Protein AF-A0A938S857-F1 (afdb_monomer)

Mean predicted aligned error: 12.2 Å

Sequence (314 aa):
MKEAVEDIKRQAKKAGDREFLGVPLGDQSPQSETSLASPAAIQEAKKSLELDPEDSVLYYTRPFSDKDQKLIRLVGVVLSALGVARKVGIFRLDDGQPIVVAEVLGITETGLVQFQLSRGSATTARDVFGVVRDLYHEHVYTPTGDFALLPVAARNQAEGIAGVWSQYEGKVILYHKWIRQDIEEKLRKSRVTVRTAWDMFRLLSSAQGEMVYGLSFGHLHDMDEGKMRALERSLRSFQVLESEVRGALQERGHAANVSLFVLTAVMTLLVSYQVFQAARFTFGCALSFSTMITVVVLAATLGWCWWTTRERKQ

Radius of gyration: 30.71 Å; Cα contacts (8 Å, |Δi|>4): 276; chains: 1; bounding box: 84×49×82 Å

Secondary structure (DSSP, 8-state):
-HHHHHHHHHHHHHHTT---------S--------SS-HHHHHHHHHHH---TT-EEEEEEEE--SS-TT-EEEEEEEE-TTS-EEEEEEE-TTT--EEEEEEEEEE-TT-PEEEEESS--HHHHHHHHHHHHHHH-TT---TTS--PPPPPP-SSHHHHHHHHHHHHHHHHHHHIIIIIHHHHHHHHTT---HHHHHHHHHHHHHHHHHHHHHHHHHHHTT--HHHHHHHHHHHHHHHHHHHHHHHHHHHHHHHHHHHHHHHHHHHHHHHHHHHHHHHTTT-HHHHHHHHHHHHHHHHHHHHHHHHHHHHTT-

Structure (mmCIF, N/CA/C/O backbone):
data_AF-A0A938S857-F1
#
_entry.id   AF-A0A938S857-F1
#
loop_
_atom_site.group_PDB
_atom_site.id
_atom_site.type_symbol
_atom_site.label_atom_id
_atom_site.label_alt_id
_atom_site.label_comp_id
_atom_site.label_asym_id
_atom_site.label_entity_id
_atom_site.label_seq_id
_atom_site.pdbx_PDB_ins_code
_atom_site.Cartn_x
_atom_site.Cartn_y
_atom_site.Cartn_z
_atom_site.occupancy
_atom_site.B_iso_or_equiv
_atom_site.auth_seq_id
_atom_site.auth_comp_id
_atom_site.auth_asym_id
_atom_site.auth_atom_id
_atom_site.pdbx_PDB_model_num
ATOM 1 N N . MET A 1 1 ? -35.714 -1.376 1.151 1.00 35.75 1 MET A N 1
ATOM 2 C CA . MET A 1 1 ? -34.966 -1.854 2.342 1.00 35.75 1 MET A CA 1
ATOM 3 C C . MET A 1 1 ? -35.020 -3.375 2.500 1.00 35.75 1 MET A C 1
ATOM 5 O O . MET A 1 1 ? -33.972 -3.986 2.391 1.00 35.75 1 MET A O 1
ATOM 9 N N . LYS A 1 2 ? -36.195 -4.019 2.648 1.00 34.97 2 LYS A N 1
ATOM 10 C CA . LYS A 1 2 ? -36.293 -5.501 2.603 1.00 34.97 2 LYS A CA 1
ATOM 11 C C . LYS A 1 2 ? -35.775 -6.099 1.285 1.00 34.97 2 LYS A C 1
ATOM 13 O O . LYS A 1 2 ? -35.111 -7.121 1.299 1.00 34.97 2 LYS A O 1
ATOM 18 N N . GLU A 1 3 ? -36.026 -5.415 0.174 1.00 35.69 3 GLU A N 1
ATOM 19 C CA . GLU A 1 3 ? -35.590 -5.837 -1.163 1.00 35.69 3 GLU A CA 1
ATOM 20 C C . GLU A 1 3 ? -34.068 -5.724 -1.364 1.00 35.69 3 GLU A C 1
ATOM 22 O O . GLU A 1 3 ? -33.459 -6.636 -1.902 1.00 35.69 3 GLU A O 1
ATOM 27 N N . ALA A 1 4 ? -33.431 -4.685 -0.810 1.00 36.78 4 ALA A N 1
ATOM 28 C CA . ALA A 1 4 ? -31.973 -4.518 -0.836 1.00 36.78 4 ALA A CA 1
ATOM 29 C C . ALA A 1 4 ? -31.248 -5.567 0.030 1.00 36.78 4 ALA A C 1
ATOM 31 O O . ALA A 1 4 ? -30.218 -6.099 -0.366 1.00 36.78 4 ALA A O 1
ATOM 32 N N . VAL A 1 5 ? -31.821 -5.922 1.186 1.00 39.12 5 VAL A N 1
ATOM 33 C CA . VAL A 1 5 ? -31.300 -6.999 2.046 1.00 39.12 5 VAL A CA 1
ATOM 34 C C . VAL A 1 5 ? -31.443 -8.366 1.369 1.00 39.12 5 VAL A C 1
ATOM 36 O O . VAL A 1 5 ? -30.548 -9.203 1.472 1.00 39.12 5 VAL A O 1
ATOM 39 N N . GLU A 1 6 ? -32.540 -8.600 0.647 1.00 51.81 6 GLU A N 1
ATOM 40 C CA . GLU A 1 6 ? -32.717 -9.828 -0.133 1.00 51.81 6 GLU A CA 1
ATOM 41 C C . GLU A 1 6 ? -31.812 -9.877 -1.371 1.00 51.81 6 GLU A C 1
ATOM 43 O O . GLU A 1 6 ? -31.319 -10.952 -1.711 1.00 51.81 6 GLU A O 1
ATOM 48 N N . ASP A 1 7 ? -31.495 -8.740 -1.991 1.00 48.44 7 ASP A N 1
ATOM 49 C CA . ASP A 1 7 ? -30.516 -8.680 -3.079 1.00 48.44 7 ASP A CA 1
ATOM 50 C C . ASP A 1 7 ? -29.081 -8.925 -2.596 1.00 48.44 7 ASP A C 1
ATOM 52 O O . ASP A 1 7 ? -28.353 -9.673 -3.247 1.00 48.44 7 ASP A O 1
ATOM 56 N N . ILE A 1 8 ? -28.691 -8.425 -1.419 1.00 42.00 8 ILE A N 1
ATOM 57 C CA . ILE A 1 8 ? -27.387 -8.734 -0.805 1.00 42.00 8 ILE A CA 1
ATOM 58 C C . ILE A 1 8 ? -27.292 -10.227 -0.456 1.00 42.00 8 ILE A C 1
ATOM 60 O O . ILE A 1 8 ? -26.291 -10.872 -0.767 1.00 42.00 8 ILE A O 1
ATOM 64 N N . LYS A 1 9 ? -28.354 -10.830 0.097 1.00 43.22 9 LYS A N 1
ATOM 65 C CA . LYS A 1 9 ? -28.401 -12.283 0.345 1.00 43.22 9 LYS A CA 1
ATOM 66 C C . LYS A 1 9 ? -28.351 -13.098 -0.947 1.00 43.22 9 LYS A C 1
ATOM 68 O O . LYS A 1 9 ? -27.701 -14.141 -0.984 1.00 43.22 9 LYS A O 1
ATOM 73 N N . ARG A 1 10 ? -29.005 -12.641 -2.020 1.00 50.72 10 ARG A N 1
ATOM 74 C CA . ARG A 1 10 ? -28.941 -13.284 -3.345 1.00 50.72 10 ARG A CA 1
ATOM 75 C C . ARG A 1 10 ? -27.562 -13.154 -3.979 1.00 50.72 10 ARG A C 1
ATOM 77 O O . ARG A 1 10 ? -27.124 -14.106 -4.619 1.00 50.72 10 ARG A O 1
ATOM 84 N N . GLN A 1 11 ? -26.877 -12.026 -3.800 1.00 42.31 11 GLN A N 1
ATOM 85 C CA . GLN A 1 11 ? -25.509 -11.820 -4.276 1.00 42.31 11 GLN A CA 1
ATOM 86 C C . GLN A 1 11 ? -24.501 -12.661 -3.482 1.00 42.31 11 GLN A C 1
ATOM 88 O O . GLN A 1 11 ? -23.672 -13.324 -4.097 1.00 42.31 11 GLN A O 1
ATOM 93 N N . ALA A 1 12 ? -24.646 -12.752 -2.156 1.00 38.16 12 ALA A N 1
ATOM 94 C CA . ALA A 1 12 ? -23.849 -13.639 -1.306 1.00 38.16 12 ALA A CA 1
ATOM 95 C C . ALA A 1 12 ? -24.080 -15.126 -1.642 1.00 38.16 12 ALA A C 1
ATOM 97 O O . ALA A 1 12 ? -23.130 -15.896 -1.752 1.00 38.16 12 ALA A O 1
ATOM 98 N N . LYS A 1 13 ? -25.332 -15.525 -1.916 1.00 38.72 13 LYS A N 1
ATOM 99 C CA . LYS A 1 13 ? -25.670 -16.887 -2.361 1.00 38.72 13 LYS A CA 1
ATOM 100 C C . LYS A 1 13 ? -25.151 -17.194 -3.774 1.00 38.72 13 LYS A C 1
ATOM 102 O O . LYS A 1 13 ? -24.697 -18.301 -4.015 1.00 38.72 13 LYS A O 1
ATOM 107 N N . LYS A 1 14 ? -25.154 -16.216 -4.692 1.00 38.09 14 LYS A N 1
ATOM 108 C CA . LYS A 1 14 ? -24.530 -16.333 -6.028 1.00 38.09 14 LYS A CA 1
ATOM 109 C C . LYS A 1 14 ? -22.999 -16.360 -5.986 1.00 38.09 14 LYS A C 1
ATOM 111 O O . LYS A 1 14 ? -22.396 -16.882 -6.920 1.00 38.09 14 LYS A O 1
ATOM 116 N N . ALA A 1 15 ? -22.380 -15.784 -4.957 1.00 38.25 15 ALA A N 1
ATOM 117 C CA . ALA A 1 15 ? -20.935 -15.839 -4.748 1.00 38.25 15 ALA A CA 1
ATOM 118 C C . ALA A 1 15 ? -20.478 -17.205 -4.203 1.00 38.25 15 ALA A C 1
ATOM 120 O O . ALA A 1 15 ? -19.362 -17.614 -4.499 1.00 38.25 15 ALA A O 1
ATOM 121 N N . GLY A 1 16 ? -21.351 -17.928 -3.489 1.00 32.38 16 GLY A N 1
ATOM 122 C CA . GLY A 1 16 ? -21.083 -19.283 -2.990 1.00 32.38 16 GLY A CA 1
ATOM 123 C C . GLY A 1 16 ? -20.970 -20.369 -4.070 1.00 32.38 16 GLY A C 1
ATOM 124 O O . GLY A 1 16 ? -20.338 -21.387 -3.819 1.00 32.38 16 GLY A O 1
ATOM 125 N N . ASP A 1 17 ? -21.509 -20.133 -5.274 1.00 28.69 17 ASP A N 1
ATOM 126 C CA . ASP A 1 17 ? -21.517 -21.101 -6.390 1.00 28.69 17 ASP A CA 1
ATOM 127 C C . ASP A 1 17 ? -20.547 -20.732 -7.534 1.00 28.69 17 ASP A C 1
ATOM 129 O O . ASP A 1 17 ? -20.618 -21.288 -8.632 1.00 28.69 17 ASP A O 1
ATOM 133 N N . ARG A 1 18 ? -19.639 -19.770 -7.323 1.00 26.66 18 ARG A N 1
ATOM 134 C CA . ARG A 1 18 ? -18.579 -19.452 -8.290 1.00 26.66 18 ARG A CA 1
ATOM 135 C C . ARG A 1 18 ? -17.242 -19.943 -7.754 1.00 26.66 18 ARG A C 1
ATOM 137 O O . ARG A 1 18 ? -16.684 -19.334 -6.849 1.00 26.66 18 ARG A O 1
ATOM 144 N N . GLU A 1 19 ? -16.714 -21.008 -8.359 1.00 24.55 19 GLU A N 1
ATOM 145 C CA . GLU A 1 19 ? -15.289 -21.335 -8.284 1.00 24.55 19 GLU A CA 1
ATOM 146 C C . GLU A 1 19 ? -14.492 -20.117 -8.762 1.00 24.55 19 GLU A C 1
ATOM 148 O O . GLU A 1 19 ? -14.394 -19.823 -9.957 1.00 24.55 19 GLU A O 1
ATOM 153 N N . PHE A 1 20 ? -13.938 -19.369 -7.814 1.00 24.73 20 PHE A N 1
ATOM 154 C CA . PHE A 1 20 ? -12.852 -18.457 -8.112 1.00 24.73 20 PHE A CA 1
ATOM 155 C C . PHE A 1 20 ? -11.632 -19.325 -8.405 1.00 24.73 20 PHE A C 1
ATOM 157 O O . PHE A 1 20 ? -11.154 -20.044 -7.532 1.00 24.73 20 PHE A O 1
ATOM 164 N N . LEU A 1 21 ? -11.137 -19.253 -9.642 1.00 22.19 21 LEU A N 1
ATOM 165 C CA . LEU A 1 21 ? -9.835 -19.785 -10.048 1.00 22.19 21 LEU A CA 1
ATOM 166 C C . LEU A 1 21 ? -8.718 -18.986 -9.353 1.00 22.19 21 LEU A C 1
ATOM 168 O O . LEU A 1 21 ? -7.997 -18.208 -9.973 1.00 22.19 21 LEU A O 1
ATOM 172 N N . GLY A 1 22 ? -8.605 -19.156 -8.040 1.00 23.67 22 GLY A N 1
ATOM 173 C CA . GLY A 1 22 ? -7.347 -19.059 -7.325 1.00 23.67 22 GLY A CA 1
ATOM 174 C C . GLY A 1 22 ? -6.619 -20.387 -7.496 1.00 23.67 22 GLY A C 1
ATOM 175 O O . GLY A 1 22 ? -7.240 -21.449 -7.501 1.00 23.67 22 GLY A O 1
ATOM 176 N N . VAL A 1 23 ? -5.304 -20.328 -7.691 1.00 23.33 23 VAL A N 1
ATOM 177 C CA . VAL A 1 23 ? -4.418 -21.500 -7.643 1.00 23.33 23 VAL A CA 1
ATOM 178 C C . VAL A 1 23 ? -4.804 -22.347 -6.421 1.00 23.33 23 VAL A C 1
ATOM 180 O O . VAL A 1 23 ? -4.976 -21.749 -5.356 1.00 23.33 23 VAL A O 1
ATOM 183 N N . PRO A 1 24 ? -4.955 -23.684 -6.530 1.00 21.48 24 PRO A N 1
ATOM 184 C CA . PRO A 1 24 ? -5.254 -24.509 -5.371 1.00 21.48 24 PRO A CA 1
ATOM 185 C C . PRO A 1 24 ? -4.124 -24.313 -4.364 1.00 21.48 24 PRO A C 1
ATOM 187 O O . PRO A 1 24 ? -2.994 -24.762 -4.572 1.00 21.48 24 PRO A O 1
ATOM 190 N N . LEU A 1 25 ? -4.424 -23.580 -3.295 1.00 29.58 25 LEU A N 1
ATOM 191 C CA . LEU A 1 25 ? -3.619 -23.584 -2.093 1.00 29.58 25 LEU A CA 1
ATOM 192 C C . LEU A 1 25 ? -3.698 -25.024 -1.597 1.00 29.58 25 LEU A C 1
ATOM 194 O O . LEU A 1 25 ? -4.761 -25.485 -1.189 1.00 29.58 25 LEU A O 1
ATOM 198 N N . GLY A 1 26 ? -2.598 -25.766 -1.745 1.00 25.17 26 GLY A N 1
ATOM 199 C CA . GLY A 1 26 ? -2.481 -27.081 -1.132 1.00 25.17 26 GLY A CA 1
ATOM 200 C C . GLY A 1 26 ? -2.834 -26.956 0.342 1.00 25.17 26 GLY A C 1
ATOM 201 O O . GLY A 1 26 ? -2.450 -25.956 0.942 1.00 25.17 26 GLY A O 1
ATOM 202 N N . ASP A 1 27 ? -3.580 -27.934 0.860 1.00 25.52 27 ASP A N 1
ATOM 203 C CA . ASP A 1 27 ? -4.027 -28.072 2.249 1.00 25.52 27 ASP A CA 1
ATOM 204 C C . ASP A 1 27 ? -3.093 -27.387 3.257 1.00 25.52 27 ASP A C 1
ATOM 206 O O . ASP A 1 27 ? -2.203 -27.986 3.861 1.00 25.52 27 ASP A O 1
ATOM 210 N N . GLN A 1 28 ? -3.324 -26.098 3.457 1.00 31.44 28 GLN A N 1
ATOM 211 C CA . GLN A 1 28 ? -2.927 -25.376 4.641 1.00 31.44 28 GLN A CA 1
ATOM 212 C C . GLN A 1 28 ? -4.234 -24.990 5.309 1.00 31.44 28 GLN A C 1
ATOM 214 O O . GLN A 1 28 ? -4.592 -23.824 5.429 1.00 31.44 28 GLN A O 1
ATOM 219 N N . SER A 1 29 ? -4.946 -26.022 5.785 1.00 30.02 29 SER A N 1
ATOM 220 C CA . SER A 1 29 ? -5.609 -25.871 7.079 1.00 30.02 29 SER A CA 1
ATOM 221 C C . SER A 1 29 ? -4.635 -25.146 8.001 1.00 30.02 29 SER A C 1
ATOM 223 O O . SER A 1 29 ? -3.451 -25.501 7.950 1.00 30.02 29 SER A O 1
ATOM 225 N N . PRO A 1 30 ? -5.086 -24.152 8.790 1.00 41.00 30 PRO A N 1
ATOM 226 C CA . PRO A 1 30 ? -4.227 -23.456 9.735 1.00 41.00 30 PRO A CA 1
ATOM 227 C C . PRO A 1 30 ? -3.490 -24.535 10.509 1.00 41.00 30 PRO A C 1
ATOM 229 O O . PRO A 1 30 ? -4.105 -25.306 11.253 1.00 41.00 30 PRO A O 1
ATOM 232 N N . GLN A 1 31 ? -2.199 -24.691 10.197 1.00 34.34 31 GLN A N 1
ATOM 233 C CA . GLN A 1 31 ? -1.394 -25.708 10.834 1.00 34.34 31 GLN A CA 1
ATOM 234 C C . GLN A 1 31 ? -1.543 -25.429 12.315 1.00 34.34 31 GLN A C 1
ATOM 236 O O . GLN A 1 31 ? -1.490 -24.277 12.742 1.00 34.34 31 GLN A O 1
ATOM 241 N N . SER A 1 32 ? -1.826 -26.485 13.064 1.00 37.53 32 SER A N 1
ATOM 242 C CA . SER A 1 32 ? -1.839 -26.497 14.512 1.00 37.53 32 SER A CA 1
ATOM 243 C C . SER A 1 32 ? -0.466 -26.035 15.007 1.00 37.53 32 SER A C 1
ATOM 245 O O . SER A 1 32 ? 0.406 -26.849 15.310 1.00 37.53 32 SER A O 1
ATOM 247 N N . GLU A 1 33 ? -0.239 -24.725 15.007 1.00 40.66 33 GLU A N 1
ATOM 248 C CA . GLU A 1 33 ? 0.925 -24.094 15.583 1.00 40.66 33 GLU A CA 1
ATOM 249 C C . GLU A 1 33 ? 0.828 -24.362 17.075 1.00 40.66 33 GLU A C 1
ATOM 251 O O . GLU A 1 33 ? -0.087 -23.907 17.763 1.00 40.66 33 GLU A O 1
ATOM 256 N N . THR A 1 34 ? 1.759 -25.182 17.553 1.00 44.28 34 THR A N 1
ATOM 257 C CA . THR A 1 34 ? 2.124 -25.335 18.956 1.00 44.28 34 THR A CA 1
ATOM 258 C C . THR A 1 34 ? 2.005 -23.975 19.635 1.00 44.28 34 THR A C 1
ATOM 260 O O . THR A 1 34 ? 2.804 -23.079 19.373 1.00 44.28 34 THR A O 1
ATOM 263 N N . SER A 1 35 ? 0.948 -23.798 20.428 1.00 55.00 35 SER A N 1
ATOM 264 C CA . SER A 1 35 ? 0.594 -22.508 21.007 1.00 55.00 35 SER A CA 1
ATOM 265 C C . SER A 1 35 ? 1.779 -21.973 21.812 1.00 55.00 35 SER A C 1
ATOM 267 O O . SER A 1 35 ? 2.117 -22.511 22.862 1.00 55.00 35 SER A O 1
ATOM 269 N N . LEU A 1 36 ? 2.440 -20.929 21.300 1.00 72.00 36 LEU A N 1
ATOM 270 C CA . LEU A 1 36 ? 3.503 -20.217 22.021 1.00 72.00 36 LEU A CA 1
ATOM 271 C C . LEU A 1 36 ? 2.963 -19.546 23.295 1.00 72.00 36 LEU A C 1
ATOM 273 O O . LEU A 1 36 ? 3.733 -19.207 24.190 1.00 72.00 36 LEU A O 1
ATOM 277 N N . ALA A 1 37 ? 1.645 -19.353 23.378 1.00 79.69 37 ALA A N 1
ATOM 278 C CA . ALA A 1 37 ? 0.966 -18.864 24.564 1.00 79.69 37 ALA A CA 1
ATOM 279 C C . ALA A 1 37 ? 0.647 -20.025 25.516 1.00 79.69 37 ALA A C 1
ATOM 281 O O . ALA A 1 37 ? 0.154 -21.077 25.109 1.00 79.69 37 ALA A O 1
ATOM 282 N N . SER A 1 38 ? 0.869 -19.823 26.814 1.00 88.06 38 SER A N 1
ATOM 283 C CA . SER A 1 38 ? 0.446 -20.813 27.805 1.00 88.06 38 SER A CA 1
ATOM 284 C C . SER A 1 38 ? -1.092 -20.935 27.827 1.00 88.06 38 SER A C 1
ATOM 286 O O . SER A 1 38 ? -1.794 -19.936 27.633 1.00 88.06 38 SER A O 1
ATOM 288 N N . PRO A 1 39 ? -1.664 -22.118 28.130 1.00 88.75 39 PRO A N 1
ATOM 289 C CA . PRO A 1 39 ? -3.110 -22.258 28.323 1.00 88.75 39 PRO A CA 1
ATOM 290 C C . PRO A 1 39 ? -3.680 -21.276 29.361 1.00 88.75 39 PRO A C 1
ATOM 292 O O . PRO A 1 39 ? -4.808 -20.807 29.219 1.00 88.75 39 PRO A O 1
ATOM 295 N N . ALA A 1 40 ? -2.878 -20.917 30.372 1.00 90.31 40 ALA A N 1
ATOM 296 C CA . ALA A 1 40 ? -3.225 -19.913 31.373 1.00 90.31 40 ALA A CA 1
ATOM 297 C C . ALA A 1 40 ? -3.356 -18.503 30.766 1.00 90.31 40 ALA A C 1
ATOM 299 O O . ALA A 1 40 ? -4.334 -17.813 31.050 1.00 90.31 40 ALA A O 1
ATOM 300 N N . ALA A 1 41 ? -2.433 -18.102 29.885 1.00 90.00 41 ALA A N 1
ATOM 301 C CA . ALA A 1 41 ? -2.502 -16.822 29.178 1.00 90.00 41 ALA A CA 1
ATOM 302 C C . ALA A 1 41 ? -3.750 -16.731 28.283 1.00 90.00 41 ALA A C 1
ATOM 304 O O . ALA A 1 41 ? -4.440 -15.713 28.278 1.00 90.00 41 ALA A O 1
ATOM 305 N N . ILE A 1 42 ? -4.100 -17.813 27.577 1.00 89.69 42 ILE A N 1
ATOM 306 C CA . ILE A 1 42 ? -5.329 -17.863 26.764 1.00 89.69 42 ILE A CA 1
ATOM 307 C C . ILE A 1 42 ? -6.572 -17.734 27.651 1.00 89.69 42 ILE A C 1
ATOM 309 O O . ILE A 1 42 ? -7.502 -17.000 27.316 1.00 89.69 42 ILE A O 1
ATOM 313 N N . GLN A 1 43 ? -6.597 -18.418 28.797 1.00 90.62 43 GLN A N 1
ATOM 314 C CA . GLN A 1 43 ? -7.719 -18.341 29.730 1.00 90.62 43 GLN A CA 1
ATOM 315 C C . GLN A 1 43 ? -7.895 -16.926 30.297 1.00 90.62 43 GLN A C 1
ATOM 317 O O . GLN A 1 43 ? -9.027 -16.461 30.430 1.00 90.62 43 GLN A O 1
ATOM 322 N N . GLU A 1 44 ? -6.800 -16.229 30.598 1.00 91.62 44 GLU A N 1
ATOM 323 C CA . GLU A 1 44 ? -6.835 -14.845 31.074 1.00 91.62 44 GLU A CA 1
ATOM 324 C C . GLU A 1 44 ? -7.294 -13.867 29.981 1.00 91.62 44 GLU A C 1
ATOM 326 O O . GLU A 1 44 ? -8.182 -13.039 30.211 1.00 91.62 44 GLU A O 1
ATOM 331 N N . ALA A 1 45 ? -6.792 -14.032 28.754 1.00 91.44 45 ALA A N 1
ATOM 332 C CA . ALA A 1 45 ? -7.250 -13.266 27.599 1.00 91.44 45 ALA A CA 1
ATOM 333 C C . ALA A 1 45 ? -8.756 -13.467 27.348 1.00 91.44 45 ALA A C 1
ATOM 335 O O . ALA A 1 45 ? -9.481 -12.510 27.075 1.00 91.44 45 ALA A O 1
ATOM 336 N N . LYS A 1 46 ? -9.256 -14.701 27.503 1.00 91.81 46 LYS A N 1
ATOM 337 C CA . LYS A 1 46 ? -10.682 -15.035 27.360 1.00 91.81 46 LYS A CA 1
ATOM 338 C C . LYS A 1 46 ? -11.571 -14.288 28.351 1.00 91.81 46 LYS A C 1
ATOM 340 O O . LYS A 1 46 ? -12.631 -13.813 27.955 1.00 91.81 46 LYS A O 1
ATOM 345 N N . LYS A 1 47 ? -11.142 -14.144 29.610 1.00 91.00 47 LYS A N 1
ATOM 346 C CA . LYS A 1 47 ? -11.891 -13.367 30.616 1.00 91.00 47 LYS A CA 1
ATOM 347 C C . LYS A 1 47 ? -12.020 -11.898 30.218 1.00 91.00 47 LYS A C 1
ATOM 349 O O . LYS A 1 47 ? -13.075 -11.310 30.409 1.00 91.00 47 LYS A O 1
ATOM 354 N N . SER A 1 48 ? -10.963 -11.333 29.639 1.00 90.31 48 SER A N 1
ATOM 355 C CA . SER A 1 48 ? -10.897 -9.913 29.273 1.00 90.31 48 SER A CA 1
ATOM 356 C C . SER A 1 48 ? -11.739 -9.546 28.044 1.00 90.31 48 SER A C 1
ATOM 358 O O . SER A 1 48 ? -12.034 -8.372 27.841 1.00 90.31 48 SER A O 1
ATOM 360 N N . LEU A 1 49 ? -12.098 -10.518 27.197 1.00 89.56 49 LEU A N 1
ATOM 361 C CA . LEU A 1 49 ? -12.866 -10.266 25.973 1.00 89.56 49 LEU A CA 1
ATOM 362 C C . LEU A 1 49 ? -14.384 -10.220 26.191 1.00 89.56 49 LEU A C 1
ATOM 364 O O . LEU A 1 49 ? -15.067 -9.730 25.297 1.00 89.56 49 LEU A O 1
ATOM 368 N N . GLU A 1 50 ? -14.894 -10.661 27.351 1.00 83.00 50 GLU A N 1
ATOM 369 C CA . GLU A 1 50 ? -16.332 -10.712 27.684 1.00 83.00 50 GLU A CA 1
ATOM 370 C C . GLU A 1 50 ? -17.176 -11.259 26.518 1.00 83.00 50 GLU A C 1
ATOM 372 O O . GLU A 1 50 ? -17.732 -10.498 25.720 1.00 83.00 50 GLU A O 1
ATOM 377 N N . LEU A 1 51 ? -17.196 -12.588 26.390 1.00 84.12 51 LEU A N 1
ATOM 378 C CA . LEU A 1 51 ? -17.779 -13.297 25.249 1.00 84.12 51 LEU A CA 1
ATOM 379 C C . LEU A 1 51 ? -19.273 -13.542 25.427 1.00 84.12 51 LEU A C 1
ATOM 381 O O . LEU A 1 51 ? -19.683 -14.112 26.443 1.00 84.12 51 LEU A O 1
ATOM 385 N N . ASP A 1 52 ? -20.051 -13.213 24.398 1.00 87.25 52 ASP A N 1
ATOM 386 C CA . ASP A 1 52 ? -21.422 -13.696 24.292 1.00 87.25 52 ASP A CA 1
ATOM 387 C C . ASP A 1 52 ? -21.414 -15.207 23.958 1.00 87.25 52 ASP A C 1
ATOM 389 O O . ASP A 1 52 ? -20.487 -15.688 23.299 1.00 87.25 52 ASP A O 1
ATOM 393 N N . PRO A 1 53 ? -22.428 -15.990 24.374 1.00 83.69 53 PRO A N 1
ATOM 394 C CA . PRO A 1 53 ? -22.463 -17.440 24.137 1.00 83.69 53 PRO A CA 1
ATOM 395 C C . PRO A 1 53 ? -22.444 -17.850 22.658 1.00 83.69 53 PRO A C 1
ATOM 397 O O . PRO A 1 53 ? -22.062 -18.974 22.340 1.00 83.69 53 PRO A O 1
AT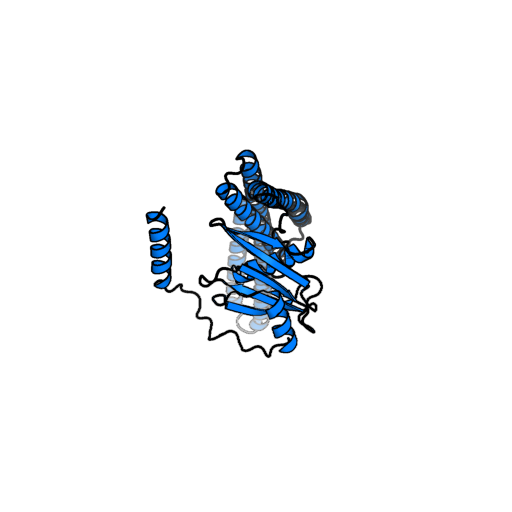OM 400 N N . GLU A 1 54 ? -22.890 -16.959 21.772 1.00 85.75 54 GLU A N 1
ATOM 401 C CA . GLU A 1 54 ? -22.967 -17.179 20.323 1.00 85.75 54 GLU A CA 1
ATOM 402 C C . GLU A 1 54 ? -21.712 -16.709 19.578 1.00 85.75 54 GLU A C 1
ATOM 404 O O . GLU A 1 54 ? -21.548 -17.012 18.395 1.00 85.75 54 GLU A O 1
ATOM 409 N N . ASP A 1 55 ? -20.826 -15.969 20.248 1.00 89.88 55 ASP A N 1
ATOM 410 C CA . ASP A 1 55 ? -19.618 -15.453 19.625 1.00 89.88 55 ASP A CA 1
ATOM 411 C C . ASP A 1 55 ? -18.549 -16.553 19.527 1.00 89.88 55 ASP A C 1
ATOM 413 O O . ASP A 1 55 ? -18.334 -17.359 20.439 1.00 89.88 55 ASP A O 1
ATOM 417 N N . SER A 1 56 ? -17.818 -16.548 18.414 1.00 92.19 56 SER A N 1
ATOM 418 C CA . SER A 1 56 ? -16.619 -17.372 18.248 1.00 92.19 56 SER A CA 1
ATOM 419 C C . SER A 1 56 ? -15.367 -16.535 18.489 1.00 92.19 56 SER A C 1
ATOM 421 O O . SER A 1 56 ? -15.372 -15.319 18.294 1.00 92.19 56 SER A O 1
ATOM 423 N N . VAL A 1 57 ? -14.281 -17.170 18.938 1.00 93.38 57 VAL A N 1
ATOM 424 C CA . VAL A 1 57 ? -13.024 -16.462 19.210 1.00 93.38 57 VAL A CA 1
ATOM 425 C C . VAL A 1 57 ? -11.870 -17.122 18.494 1.00 93.38 57 VAL A C 1
ATOM 427 O O . VAL A 1 57 ? -11.605 -18.309 18.682 1.00 93.38 57 VAL A O 1
ATOM 430 N N . LEU A 1 58 ? -11.159 -16.316 17.717 1.00 92.50 58 LEU A N 1
ATOM 431 C CA . LEU A 1 58 ? -9.900 -16.675 17.093 1.00 92.50 58 LEU A CA 1
ATOM 432 C C . LEU A 1 58 ? -8.753 -16.195 17.987 1.00 92.50 58 LEU A C 1
ATOM 434 O O . LEU A 1 58 ? -8.688 -15.011 18.321 1.00 92.50 58 LEU A O 1
ATOM 438 N N . TYR A 1 59 ? -7.831 -17.093 18.329 1.00 92.06 59 TYR A N 1
ATOM 439 C CA . TYR A 1 59 ? -6.576 -16.740 18.988 1.00 92.06 59 TYR A CA 1
ATOM 440 C C . TYR A 1 59 ? -5.395 -17.083 18.095 1.00 92.06 59 TYR A C 1
ATOM 442 O O . TYR A 1 59 ? -5.329 -18.182 17.553 1.00 92.06 59 TYR A O 1
ATOM 450 N N . TYR A 1 60 ? -4.450 -16.157 17.976 1.00 91.19 60 TYR A N 1
ATOM 451 C CA . TYR A 1 60 ? -3.207 -16.371 17.241 1.00 91.19 60 TYR A CA 1
ATOM 452 C C . TYR A 1 60 ? -2.109 -15.448 17.767 1.00 91.19 60 TYR A C 1
ATOM 454 O O . TYR A 1 60 ? -2.379 -14.465 18.460 1.00 91.19 60 TYR A O 1
ATOM 462 N N . THR A 1 61 ? -0.854 -15.761 17.462 1.00 90.31 61 THR A N 1
ATOM 463 C CA . THR A 1 61 ? 0.271 -14.883 17.795 1.00 90.31 61 THR A CA 1
ATOM 464 C C . THR A 1 61 ? 0.649 -14.007 16.616 1.00 90.31 61 THR A C 1
ATOM 466 O O . THR A 1 61 ? 0.625 -14.453 15.473 1.00 90.31 61 THR A O 1
ATOM 469 N N . ARG A 1 62 ? 1.039 -12.761 16.886 1.00 85.81 62 ARG A N 1
ATOM 470 C CA . ARG A 1 62 ? 1.455 -11.815 15.845 1.00 85.81 62 ARG A CA 1
ATOM 471 C C . ARG A 1 62 ? 2.635 -10.959 16.313 1.00 85.81 62 ARG A C 1
ATOM 473 O O . ARG A 1 62 ? 2.640 -10.539 17.472 1.00 85.81 62 ARG A O 1
ATOM 480 N N . PRO A 1 63 ? 3.624 -10.671 15.447 1.00 85.69 63 PRO A N 1
ATOM 481 C CA . PRO A 1 63 ? 4.641 -9.663 15.724 1.00 85.69 63 PRO A CA 1
ATOM 482 C C . PRO A 1 63 ? 4.043 -8.253 15.608 1.00 85.69 63 PRO A C 1
ATOM 484 O O . PRO A 1 63 ? 3.448 -7.900 14.591 1.00 85.69 63 PRO A O 1
ATOM 487 N N . PHE A 1 64 ? 4.218 -7.433 16.641 1.00 75.31 64 PHE A N 1
ATOM 488 C CA . PHE A 1 64 ? 3.752 -6.047 16.680 1.00 75.31 64 PHE A CA 1
ATOM 489 C C . PHE A 1 64 ? 4.941 -5.098 16.765 1.00 75.31 64 PHE A C 1
ATOM 491 O O . PHE A 1 64 ? 5.393 -4.773 17.857 1.00 75.31 64 PHE A O 1
ATOM 498 N N . SER A 1 65 ? 5.470 -4.699 15.607 1.00 66.31 65 SER A N 1
ATOM 499 C CA . SER A 1 65 ? 6.373 -3.557 15.380 1.00 66.31 65 SER A CA 1
ATOM 500 C C . SER A 1 65 ? 7.147 -3.804 14.087 1.00 66.31 65 SER A C 1
ATOM 502 O O . SER A 1 65 ? 7.859 -4.801 13.977 1.00 66.31 65 SER A O 1
ATOM 504 N N . ASP A 1 66 ? 7.101 -2.860 13.142 1.00 59.84 66 ASP A N 1
ATOM 505 C CA . ASP A 1 66 ? 7.935 -2.929 11.928 1.00 59.84 66 ASP A CA 1
ATOM 506 C C . ASP A 1 66 ? 9.438 -2.872 12.266 1.00 59.84 66 ASP A C 1
ATOM 508 O O . ASP A 1 66 ? 10.278 -3.330 11.495 1.00 59.84 66 ASP A O 1
ATOM 512 N N . LYS A 1 67 ? 9.785 -2.285 13.423 1.00 56.00 67 LYS A N 1
ATOM 513 C CA . LYS A 1 67 ? 11.171 -2.077 13.869 1.00 56.00 67 LYS A CA 1
ATOM 514 C C . LYS A 1 67 ? 11.703 -3.207 14.744 1.00 56.00 67 LYS A C 1
ATOM 516 O O . LYS A 1 67 ? 12.915 -3.377 14.816 1.00 56.00 67 LYS A O 1
ATOM 521 N N . ASP A 1 68 ? 10.824 -3.939 15.422 1.00 58.75 68 ASP A N 1
ATOM 522 C CA . ASP A 1 68 ? 11.205 -4.988 16.366 1.00 58.75 68 ASP A CA 1
ATOM 523 C C . ASP A 1 68 ? 10.303 -6.212 16.200 1.00 58.75 68 ASP A C 1
ATOM 525 O O . ASP A 1 68 ? 9.355 -6.437 16.953 1.00 58.75 68 ASP A O 1
ATOM 529 N N . GLN A 1 69 ? 10.622 -7.023 15.188 1.00 61.19 69 GLN A N 1
ATOM 530 C CA . GLN A 1 69 ? 9.919 -8.273 14.873 1.00 61.19 69 GLN A CA 1
ATOM 531 C C . GLN A 1 69 ? 9.952 -9.299 16.023 1.00 61.19 69 GLN A C 1
ATOM 533 O O . GLN A 1 69 ? 9.273 -10.319 15.950 1.00 61.19 69 GLN A O 1
ATOM 538 N N . LYS A 1 70 ? 10.717 -9.044 17.095 1.00 70.06 70 LYS A N 1
ATOM 539 C CA . LYS A 1 70 ? 10.768 -9.896 18.289 1.00 70.06 70 LYS A CA 1
ATOM 540 C C . LYS A 1 70 ? 9.604 -9.647 19.246 1.00 70.06 70 LYS A C 1
ATOM 542 O O . LYS A 1 70 ? 9.385 -10.451 20.150 1.00 70.06 70 LYS A O 1
ATOM 547 N N . LEU A 1 71 ? 8.851 -8.559 19.069 1.00 81.62 71 LEU A N 1
ATOM 548 C CA . LEU A 1 71 ? 7.730 -8.227 19.938 1.00 81.62 71 LEU A CA 1
ATOM 549 C C . LEU A 1 71 ? 6.472 -9.019 19.554 1.00 81.62 71 LEU A C 1
ATOM 551 O O . LEU A 1 71 ? 5.527 -8.487 18.974 1.00 81.62 71 LEU A O 1
ATOM 555 N N . ILE A 1 72 ? 6.459 -10.308 19.883 1.00 87.38 72 ILE A N 1
ATOM 556 C CA . ILE A 1 72 ? 5.305 -11.180 19.651 1.00 87.38 72 ILE A CA 1
ATOM 557 C C . ILE A 1 72 ? 4.251 -10.934 20.740 1.00 87.38 72 ILE A C 1
ATOM 559 O O . ILE A 1 72 ? 4.569 -10.761 21.925 1.00 87.38 72 ILE A O 1
ATOM 563 N N . ARG A 1 73 ? 2.982 -10.879 20.331 1.00 91.69 73 ARG A N 1
ATOM 564 C CA . ARG A 1 73 ? 1.814 -10.740 21.210 1.00 91.69 73 ARG A CA 1
ATOM 565 C C . ARG A 1 73 ? 0.776 -11.800 20.894 1.00 91.69 73 ARG A C 1
ATOM 567 O O . ARG A 1 73 ? 0.703 -12.280 19.764 1.00 91.69 73 ARG A O 1
ATOM 574 N N . LEU A 1 74 ? -0.038 -12.118 21.895 1.00 93.62 74 LEU A N 1
ATOM 575 C CA . LEU A 1 74 ? -1.245 -12.913 21.719 1.00 93.62 74 LEU A CA 1
ATOM 576 C C . LEU A 1 74 ? -2.372 -11.984 21.252 1.00 93.62 74 LEU A C 1
ATOM 578 O O . LEU A 1 74 ? -2.605 -10.935 21.849 1.00 93.62 74 LEU A O 1
ATOM 582 N N . VAL A 1 75 ? -3.062 -12.365 20.185 1.00 94.81 75 VAL A N 1
ATOM 583 C CA . VAL A 1 75 ? -4.222 -11.658 19.642 1.00 94.81 75 VAL A CA 1
ATOM 584 C C . VAL A 1 75 ? -5.451 -12.521 19.861 1.00 94.81 75 VAL A C 1
ATOM 586 O O . VAL A 1 75 ? -5.414 -13.720 19.596 1.00 94.81 75 VAL A O 1
ATOM 589 N N . GLY A 1 76 ? -6.526 -11.909 20.345 1.00 95.00 76 GLY A N 1
ATOM 590 C CA . GLY A 1 76 ? -7.849 -12.515 20.410 1.00 95.00 76 GLY A CA 1
ATOM 591 C C . GLY A 1 76 ? -8.839 -11.684 19.604 1.00 95.00 76 GLY A C 1
ATOM 592 O O . GLY A 1 76 ? -8.959 -10.481 19.836 1.00 95.00 76 GLY A O 1
ATOM 593 N N . VAL A 1 77 ? -9.546 -12.309 18.669 1.00 95.44 77 VAL A N 1
ATOM 594 C CA . VAL A 1 77 ? -10.587 -11.662 17.863 1.00 95.44 77 VAL A CA 1
ATOM 595 C C . VAL A 1 77 ? -11.911 -12.353 18.129 1.00 95.44 77 VAL A C 1
ATOM 597 O O . VAL A 1 77 ? -12.047 -13.549 17.885 1.00 95.44 77 VAL A O 1
ATOM 600 N N . VAL A 1 78 ? -12.882 -11.591 18.622 1.00 95.38 78 VAL A N 1
ATOM 601 C CA . VAL A 1 78 ? -14.255 -12.053 18.835 1.00 95.38 78 VAL A CA 1
ATOM 602 C C . VAL A 1 78 ? -15.045 -11.790 17.562 1.00 95.38 78 VAL A C 1
ATOM 604 O O . VAL A 1 78 ? -15.148 -10.640 17.128 1.00 95.38 78 VAL A O 1
ATOM 607 N N . LEU A 1 79 ? -15.588 -12.846 16.969 1.00 93.38 79 LEU A N 1
ATOM 608 C CA . LEU A 1 79 ? -16.388 -12.811 15.754 1.00 93.38 79 LEU A CA 1
ATOM 609 C C . LEU A 1 79 ? -17.849 -13.096 16.106 1.00 93.38 79 LEU A C 1
ATOM 611 O O . LEU A 1 79 ? -18.151 -14.066 16.802 1.00 93.38 79 LEU A O 1
ATOM 615 N N . SER A 1 80 ? -18.746 -12.277 15.564 1.00 91.69 80 SER A N 1
ATOM 616 C CA . SER A 1 80 ? -20.185 -12.556 15.562 1.00 91.69 80 SER A CA 1
ATOM 617 C C . SER A 1 80 ? -20.510 -13.838 14.786 1.00 91.69 80 SER A C 1
ATOM 619 O O . SER A 1 80 ? -19.705 -14.314 13.983 1.00 91.69 80 SER A O 1
ATOM 621 N N . ALA A 1 81 ? -21.744 -14.333 14.920 1.00 88.75 81 ALA A N 1
ATOM 622 C CA . ALA A 1 81 ? -22.264 -15.447 14.119 1.00 88.75 81 ALA A CA 1
ATOM 623 C C . ALA A 1 81 ? -22.176 -15.226 12.589 1.00 88.75 81 ALA A C 1
ATOM 625 O O . ALA A 1 81 ? -22.206 -16.185 11.823 1.00 88.75 81 ALA A O 1
ATOM 626 N N . LEU A 1 82 ? -22.052 -13.972 12.134 1.00 88.06 82 LEU A N 1
ATOM 627 C CA . LEU A 1 82 ? -21.873 -13.608 10.722 1.00 88.06 82 LEU A CA 1
ATOM 628 C C . LEU A 1 82 ? -20.397 -13.544 10.289 1.00 88.06 82 LEU A C 1
ATOM 630 O O . LEU A 1 82 ? -20.111 -13.131 9.169 1.00 88.06 82 LEU A O 1
ATOM 634 N N . GLY A 1 83 ? -19.455 -13.887 11.170 1.00 88.19 83 GLY A N 1
ATOM 635 C CA . GLY A 1 83 ? -18.018 -13.787 10.905 1.00 88.19 83 GLY A CA 1
ATOM 636 C C . GLY A 1 83 ? -17.465 -12.360 10.962 1.00 88.19 83 GLY A C 1
ATOM 637 O O . GLY A 1 83 ? -16.311 -12.138 10.613 1.00 88.19 83 GLY A O 1
ATOM 638 N N . VAL A 1 84 ? -18.260 -11.381 11.410 1.00 90.19 84 VAL A N 1
ATOM 639 C CA . VAL A 1 84 ? -17.810 -9.989 11.567 1.00 90.19 84 VAL A CA 1
ATOM 640 C C . VAL A 1 84 ? -17.179 -9.808 12.944 1.00 90.19 84 VAL A C 1
ATO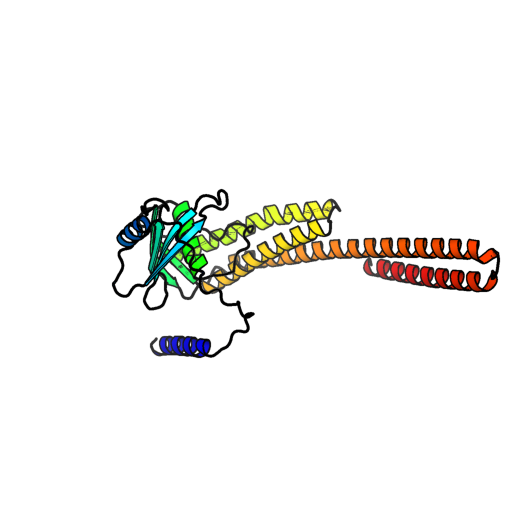M 642 O O . VAL A 1 84 ? -17.818 -10.108 13.956 1.00 90.19 84 VAL A O 1
ATOM 645 N N . ALA A 1 85 ? -15.949 -9.298 12.983 1.00 92.56 85 ALA A N 1
ATOM 646 C CA . ALA A 1 85 ? -15.243 -8.904 14.197 1.00 92.56 85 ALA A CA 1
ATOM 647 C C . ALA A 1 85 ? -16.043 -7.885 15.016 1.00 92.56 85 ALA A C 1
ATOM 649 O O . ALA A 1 85 ? -16.407 -6.826 14.510 1.00 92.56 85 ALA A O 1
ATOM 650 N N . ARG A 1 86 ? -16.267 -8.210 16.292 1.00 94.75 86 ARG A N 1
ATOM 651 C CA . ARG A 1 86 ? -16.935 -7.369 17.298 1.00 94.75 86 ARG A CA 1
ATOM 652 C C . ARG A 1 86 ? -15.972 -6.828 18.339 1.00 94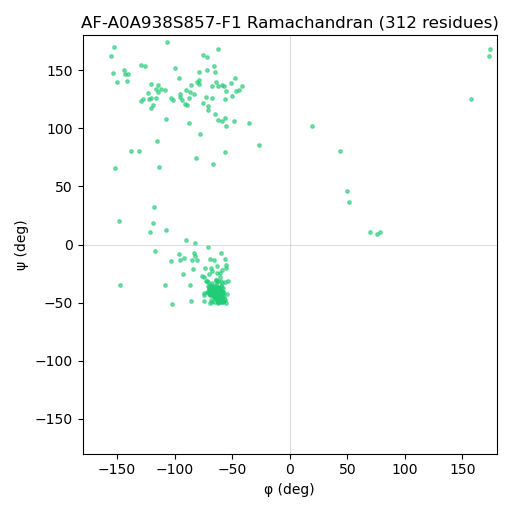.75 86 ARG A C 1
ATOM 654 O O . ARG A 1 86 ? -16.145 -5.714 18.814 1.00 94.75 86 ARG A O 1
ATOM 661 N N . LYS A 1 87 ? -14.952 -7.602 18.711 1.00 95.75 87 LYS A N 1
ATOM 662 C CA . LYS A 1 87 ? -13.912 -7.164 19.648 1.00 95.75 87 LYS A CA 1
ATOM 663 C C . LYS A 1 87 ? -12.553 -7.673 19.209 1.00 95.75 87 LYS A C 1
ATOM 665 O O . LYS A 1 87 ? -12.428 -8.771 18.672 1.00 95.75 87 LYS A O 1
ATOM 670 N N . VAL A 1 88 ? -11.532 -6.875 19.481 1.00 95.56 88 VAL A N 1
ATOM 671 C CA . VAL A 1 88 ? -10.132 -7.228 19.265 1.00 95.56 88 VAL A CA 1
ATOM 672 C C . VAL A 1 88 ? -9.365 -6.950 20.544 1.00 95.56 88 VAL A C 1
ATOM 674 O O . VAL A 1 88 ? -9.360 -5.826 21.040 1.00 95.56 88 VAL A O 1
ATOM 677 N N . GLY A 1 89 ? -8.697 -7.967 21.068 1.00 96.19 89 GLY A N 1
ATOM 678 C CA . GLY A 1 89 ? -7.788 -7.853 22.197 1.00 96.19 89 GLY A CA 1
ATOM 679 C C . GLY A 1 89 ? -6.357 -8.171 21.786 1.00 96.19 89 GLY A C 1
ATOM 680 O O . GLY A 1 89 ? -6.105 -9.136 21.064 1.00 96.19 89 GLY A O 1
ATOM 681 N N . ILE A 1 90 ? -5.418 -7.365 22.270 1.00 94.75 90 ILE A N 1
ATOM 682 C CA . ILE A 1 90 ? -3.982 -7.614 22.163 1.00 94.75 90 ILE A CA 1
ATOM 683 C C . ILE A 1 90 ? -3.453 -7.802 23.578 1.00 94.75 90 ILE A C 1
ATOM 685 O O . ILE A 1 90 ? -3.634 -6.944 24.446 1.00 94.75 90 ILE A O 1
ATOM 689 N N . PHE A 1 91 ? -2.781 -8.923 23.792 1.00 94.88 91 PHE A N 1
ATOM 690 C CA . PHE A 1 91 ? -2.377 -9.412 25.098 1.00 94.88 91 PHE A CA 1
ATOM 691 C C . PHE A 1 91 ? -0.877 -9.679 25.131 1.00 94.88 91 PHE A C 1
ATOM 693 O O . PHE A 1 91 ? -0.232 -9.977 24.117 1.00 94.88 91 PHE A O 1
ATOM 700 N N . ARG A 1 92 ? -0.305 -9.589 26.327 1.00 93.44 92 ARG A N 1
ATOM 701 C CA . ARG A 1 92 ? 1.039 -10.111 26.571 1.00 93.44 92 ARG A CA 1
ATOM 702 C C . ARG A 1 92 ? 1.036 -11.624 26.374 1.00 93.44 92 ARG A C 1
ATOM 704 O O . ARG A 1 92 ? 0.089 -12.303 26.758 1.00 93.44 92 ARG A O 1
ATOM 711 N N . LEU A 1 93 ? 2.100 -12.134 25.760 1.00 92.62 93 LEU A N 1
ATOM 712 C CA . LEU A 1 93 ? 2.208 -13.555 25.437 1.00 92.62 93 LEU A CA 1
ATOM 713 C C . LEU A 1 93 ? 2.368 -14.425 26.697 1.00 92.62 93 LEU A C 1
ATOM 715 O O . LEU A 1 93 ? 1.830 -15.527 26.746 1.00 92.62 93 LEU A O 1
ATOM 719 N N . ASP A 1 94 ? 3.068 -13.904 27.708 1.00 91.75 94 ASP A N 1
ATOM 720 C CA . ASP A 1 94 ? 3.480 -14.667 28.891 1.00 91.75 94 ASP A CA 1
ATOM 721 C C . ASP A 1 94 ? 2.314 -14.948 29.852 1.00 91.75 94 ASP A C 1
ATOM 723 O O . ASP A 1 94 ? 2.108 -16.085 30.280 1.00 91.75 94 ASP A O 1
ATOM 727 N N . ASP A 1 95 ? 1.545 -13.908 30.184 1.00 93.06 95 ASP A N 1
ATOM 728 C CA . ASP A 1 95 ? 0.524 -13.920 31.240 1.00 93.06 95 ASP A CA 1
ATOM 729 C C . ASP A 1 95 ? -0.904 -13.673 30.725 1.00 93.06 95 ASP A C 1
ATOM 731 O O . ASP A 1 95 ? -1.858 -13.771 31.494 1.00 93.06 95 ASP A O 1
ATOM 735 N N . GLY A 1 96 ? -1.075 -13.358 29.436 1.00 93.31 96 GLY A N 1
ATOM 736 C CA . GLY A 1 96 ? -2.381 -13.061 28.848 1.00 93.31 96 GLY A CA 1
ATOM 737 C C . GLY A 1 96 ? -2.994 -11.740 29.312 1.00 93.31 96 GLY A C 1
ATOM 738 O O . GLY A 1 96 ? -4.164 -11.491 29.026 1.00 93.31 96 GLY A O 1
ATOM 739 N N . GLN A 1 97 ? -2.242 -10.878 30.007 1.00 94.25 97 GLN A N 1
ATOM 740 C CA . GLN A 1 97 ? -2.762 -9.595 30.478 1.00 94.25 97 GLN A CA 1
ATOM 741 C C . GLN A 1 97 ? -3.064 -8.656 29.297 1.00 94.25 97 GLN A C 1
ATOM 743 O O . GLN A 1 97 ? -2.247 -8.553 28.366 1.00 94.25 97 GLN A O 1
ATOM 748 N N . PRO A 1 98 ? -4.211 -7.947 29.314 1.00 94.19 98 PRO A N 1
ATOM 749 C CA . PRO A 1 98 ? -4.609 -7.069 28.223 1.00 94.19 98 PRO A CA 1
ATOM 750 C C . PRO A 1 98 ? -3.672 -5.867 28.116 1.00 94.19 98 PRO A C 1
ATOM 752 O O . PRO A 1 98 ? -3.468 -5.116 29.068 1.00 94.19 98 PRO A O 1
ATOM 755 N N . ILE A 1 99 ? -3.124 -5.662 26.919 1.00 93.19 99 ILE A N 1
ATOM 756 C CA . ILE A 1 99 ? -2.437 -4.422 26.543 1.00 93.19 99 ILE A CA 1
ATOM 757 C C . ILE A 1 99 ? -3.477 -3.422 26.047 1.00 93.19 99 ILE A C 1
ATOM 759 O O . ILE A 1 99 ? -3.492 -2.268 26.472 1.00 93.19 99 ILE A O 1
ATOM 763 N N . VAL A 1 100 ? -4.353 -3.877 25.150 1.00 94.75 100 VAL A N 1
ATOM 764 C CA . VAL A 1 100 ? -5.478 -3.099 24.637 1.00 94.75 100 VAL A CA 1
ATOM 765 C C . VAL A 1 100 ? -6.623 -4.032 24.271 1.00 94.75 100 VAL A C 1
ATOM 767 O O . VAL A 1 100 ? -6.405 -5.105 23.711 1.00 94.75 100 VAL A O 1
ATOM 770 N N . VAL A 1 101 ? -7.843 -3.602 24.579 1.00 95.06 101 VAL A N 1
ATOM 771 C CA . VAL A 1 101 ? -9.075 -4.215 24.080 1.00 95.06 101 VAL A CA 1
ATOM 772 C C . VAL A 1 101 ? -9.878 -3.137 23.371 1.00 95.06 101 VAL A C 1
ATOM 774 O O . VAL A 1 101 ? -10.070 -2.036 23.903 1.00 95.06 101 VAL A O 1
ATOM 777 N N . ALA A 1 102 ? -10.308 -3.455 22.161 1.00 95.56 102 ALA A N 1
ATOM 778 C CA . ALA A 1 102 ? -11.075 -2.593 21.293 1.00 95.56 102 ALA A CA 1
ATOM 779 C C . ALA A 1 102 ? -12.411 -3.243 20.952 1.00 95.56 102 ALA A C 1
ATOM 781 O O . ALA A 1 102 ? -12.463 -4.433 20.641 1.00 95.56 102 ALA A O 1
ATOM 782 N N . GLU A 1 103 ? -13.468 -2.447 20.967 1.00 95.19 103 GLU A N 1
ATOM 783 C CA . GLU A 1 103 ? -14.774 -2.818 20.442 1.00 95.19 103 GLU A CA 1
ATOM 784 C C . GLU A 1 103 ? -14.880 -2.334 18.996 1.00 95.19 103 GLU A C 1
ATOM 786 O O . GLU A 1 103 ? -14.658 -1.159 18.712 1.00 95.19 103 GLU A O 1
ATOM 791 N N . VAL A 1 104 ? -15.179 -3.236 18.069 1.00 93.94 104 VAL A N 1
ATOM 792 C CA . VAL A 1 104 ? -15.439 -2.922 16.664 1.00 93.94 104 VAL A CA 1
ATOM 793 C C . VAL A 1 104 ? -16.923 -2.601 16.547 1.00 93.94 104 VAL A C 1
ATOM 795 O O . VAL A 1 104 ? -17.773 -3.486 16.592 1.00 93.94 104 VAL A O 1
ATOM 798 N N . LEU A 1 105 ? -17.223 -1.311 16.422 1.00 92.44 105 LEU A N 1
ATOM 799 C CA . LEU A 1 105 ? -18.587 -0.784 16.391 1.00 92.44 105 LEU A CA 1
ATOM 800 C C . LEU A 1 105 ? -19.295 -1.126 15.079 1.00 92.44 105 LEU A C 1
ATOM 802 O O . LEU A 1 105 ? -20.510 -1.300 15.043 1.00 92.44 105 LEU A O 1
ATOM 806 N N . GLY A 1 106 ? -18.532 -1.213 13.992 1.00 88.94 106 GLY A N 1
ATOM 807 C CA . GLY A 1 106 ? -19.064 -1.583 12.696 1.00 88.94 106 GLY A CA 1
ATOM 808 C C . GLY A 1 106 ? -18.044 -1.444 11.581 1.00 88.94 106 GLY A C 1
ATOM 809 O O . GLY A 1 106 ? -17.029 -0.753 11.705 1.00 88.94 106 GLY A O 1
ATOM 810 N N . ILE A 1 107 ? -18.350 -2.107 10.473 1.00 87.62 107 ILE A N 1
ATOM 811 C CA . ILE A 1 107 ? -17.642 -1.967 9.207 1.00 87.62 107 ILE A CA 1
ATOM 812 C C . ILE A 1 107 ? -18.683 -1.506 8.203 1.00 87.62 107 ILE A C 1
ATOM 814 O O . ILE A 1 107 ? -19.690 -2.182 7.995 1.00 87.62 107 ILE A O 1
ATOM 818 N N . THR A 1 108 ? -18.490 -0.317 7.646 1.00 86.25 108 THR A N 1
ATOM 819 C CA . THR A 1 108 ? -19.427 0.225 6.663 1.00 86.25 108 THR A CA 1
ATOM 820 C C . THR A 1 108 ? -19.307 -0.536 5.344 1.00 86.25 108 THR A C 1
ATOM 822 O O . THR A 1 108 ? -18.279 -1.142 5.047 1.00 86.25 108 THR A O 1
ATOM 825 N N . GLU A 1 109 ? -20.325 -0.428 4.490 1.00 82.81 109 GLU A N 1
ATOM 826 C CA . GLU A 1 109 ? -20.278 -0.945 3.111 1.00 82.81 109 GLU A CA 1
ATOM 827 C C . GLU A 1 109 ? -19.135 -0.321 2.291 1.00 82.81 109 GLU A C 1
ATOM 829 O O . GLU A 1 109 ? -18.649 -0.908 1.330 1.00 82.81 109 GLU A O 1
ATOM 834 N N . THR A 1 110 ? -18.666 0.857 2.710 1.00 81.38 110 THR A N 1
ATOM 835 C CA . THR A 1 110 ? -17.522 1.560 2.121 1.00 81.38 110 THR A CA 1
ATOM 836 C C . THR A 1 110 ? -16.166 1.060 2.633 1.00 81.38 110 THR A C 1
ATOM 838 O O . THR A 1 110 ? -15.134 1.620 2.272 1.00 81.38 110 THR A O 1
ATOM 841 N N . GLY A 1 111 ? -16.149 0.048 3.508 1.00 81.81 111 GLY A N 1
ATOM 842 C CA . GLY A 1 111 ? -14.938 -0.511 4.108 1.00 81.81 111 GLY A CA 1
ATOM 843 C C . GLY A 1 111 ? -14.348 0.316 5.257 1.00 81.81 111 GLY A C 1
ATOM 844 O O . GLY A 1 111 ? -13.233 0.033 5.695 1.00 81.81 111 GLY A O 1
ATOM 845 N N . LEU A 1 112 ? -15.058 1.330 5.772 1.00 87.06 112 LEU A N 1
ATOM 846 C CA . LEU A 1 112 ? -14.608 2.066 6.956 1.00 87.06 112 LEU A CA 1
ATOM 847 C C . LEU A 1 112 ? -14.830 1.216 8.199 1.00 87.06 112 LEU A C 1
ATOM 849 O O . LEU A 1 112 ? -15.961 0.866 8.535 1.00 87.06 112 LEU A O 1
ATOM 853 N N . VAL A 1 113 ? -13.747 0.955 8.919 1.00 90.00 113 VAL A N 1
ATOM 854 C CA . VAL A 1 113 ? -13.793 0.283 10.214 1.00 90.00 113 VAL A CA 1
ATOM 855 C C . VAL A 1 113 ? -13.921 1.333 11.310 1.00 90.00 113 VAL A C 1
ATOM 857 O O . VAL A 1 113 ? -13.049 2.188 11.472 1.00 90.00 113 VAL A O 1
ATOM 860 N N . GLN A 1 114 ? -14.990 1.240 12.092 1.00 93.12 114 GLN A N 1
ATOM 861 C CA . GLN A 1 114 ? -15.186 2.035 13.296 1.00 93.12 114 GLN A CA 1
ATOM 862 C C . GLN A 1 114 ? -14.907 1.159 14.509 1.00 93.12 114 GLN A C 1
ATOM 864 O O . GLN A 1 114 ? -15.484 0.082 14.658 1.00 93.12 114 GLN A O 1
ATOM 869 N N . PHE A 1 115 ? -14.020 1.618 15.384 1.00 94.06 115 PHE A N 1
ATOM 870 C CA . PHE A 1 115 ? -13.717 0.916 16.620 1.00 94.06 115 PHE A CA 1
ATOM 871 C C . PHE A 1 115 ? -13.455 1.892 17.762 1.00 94.06 115 PHE A C 1
ATOM 873 O O . PHE A 1 115 ? -12.966 3.004 17.561 1.00 94.06 115 PHE A O 1
ATOM 880 N N . GLN A 1 116 ? -13.775 1.452 18.972 1.00 94.12 116 GLN A N 1
ATOM 881 C CA . GLN A 1 116 ? -13.573 2.178 20.210 1.00 94.12 116 GLN A CA 1
ATOM 882 C C . GLN A 1 116 ? -12.547 1.448 21.067 1.00 94.12 116 GLN A C 1
ATOM 884 O O . GLN A 1 116 ? -12.631 0.244 21.288 1.00 94.12 116 GLN A O 1
ATOM 889 N N . LEU A 1 117 ? -11.564 2.188 21.569 1.00 92.19 117 LEU A N 1
ATOM 890 C CA . LEU A 1 117 ? -10.574 1.657 22.497 1.00 92.19 117 LEU A CA 1
ATOM 891 C C . LEU A 1 117 ? -11.071 1.846 23.927 1.00 92.19 117 LEU A C 1
ATOM 893 O O . LEU A 1 117 ? -11.467 2.949 24.301 1.00 92.19 117 LEU A O 1
ATOM 897 N N . SER A 1 118 ? -10.980 0.794 24.740 1.00 85.94 118 SER A N 1
ATOM 898 C CA . SER A 1 118 ? -11.236 0.886 26.185 1.00 85.94 118 SER A CA 1
ATOM 899 C C . SER A 1 118 ? -10.254 1.851 26.862 1.00 85.94 118 SER A C 1
ATOM 901 O O . SER A 1 118 ? -10.643 2.701 27.662 1.00 85.94 118 SER A O 1
ATOM 903 N N . ARG A 1 119 ? -8.970 1.734 26.504 1.00 84.12 119 ARG A N 1
ATOM 904 C CA . ARG A 1 119 ? -7.849 2.627 26.832 1.00 84.12 119 ARG A CA 1
ATOM 905 C C . ARG A 1 119 ? -6.805 2.490 25.727 1.00 84.12 119 ARG A C 1
ATOM 907 O O . ARG A 1 119 ? -6.646 1.401 25.181 1.00 84.12 119 ARG A O 1
ATOM 914 N N . GLY A 1 120 ? -6.072 3.551 25.400 1.00 79.69 120 GLY A N 1
ATOM 915 C CA . GLY A 1 120 ? -5.016 3.413 24.402 1.00 79.69 120 GLY A CA 1
ATOM 916 C C . GLY A 1 120 ? -4.330 4.700 23.976 1.00 79.69 120 GLY A C 1
ATOM 917 O O . GLY A 1 120 ? -4.778 5.806 24.264 1.00 79.69 120 GLY A O 1
ATOM 918 N N . SER A 1 121 ? -3.222 4.515 23.267 1.00 87.94 121 SER A N 1
ATOM 919 C CA . SER A 1 121 ? -2.488 5.539 22.531 1.00 87.94 121 SER A CA 1
ATOM 920 C C . SER A 1 121 ? -2.713 5.375 21.022 1.00 87.94 121 SER A C 1
ATOM 922 O O . SER A 1 121 ? -3.299 4.392 20.561 1.00 87.94 121 SER A O 1
ATOM 924 N N . ALA A 1 122 ? -2.193 6.309 20.222 1.00 85.94 122 ALA A N 1
ATOM 925 C CA . ALA A 1 122 ? -2.178 6.171 18.764 1.00 85.94 122 ALA A CA 1
ATOM 926 C C . ALA A 1 122 ? -1.481 4.873 18.302 1.00 85.94 122 ALA A C 1
ATOM 928 O O . ALA A 1 122 ? -1.892 4.266 17.316 1.00 85.94 122 ALA A O 1
ATOM 929 N N . THR A 1 123 ? -0.468 4.407 19.042 1.00 86.75 123 THR A N 1
ATOM 930 C CA . THR A 1 123 ? 0.235 3.149 18.753 1.00 86.75 123 THR A CA 1
ATOM 931 C C . THR A 1 123 ? -0.689 1.947 18.910 1.00 86.75 123 THR A C 1
ATOM 933 O O . THR A 1 123 ? -0.812 1.149 17.990 1.00 86.75 123 THR A O 1
ATOM 936 N N . THR A 1 124 ? -1.417 1.849 20.025 1.00 89.00 124 THR A N 1
ATOM 937 C CA . THR A 1 124 ? -2.351 0.731 20.233 1.00 89.00 124 THR A CA 1
ATOM 938 C C . THR A 1 124 ? -3.530 0.784 19.264 1.00 89.00 124 THR A C 1
ATOM 940 O O . THR A 1 124 ? -4.010 -0.259 18.834 1.00 89.00 124 THR A O 1
ATOM 943 N N . ALA A 1 125 ? -3.979 1.986 18.875 1.00 90.19 125 ALA A N 1
ATOM 944 C CA . ALA A 1 125 ? -4.992 2.143 17.832 1.00 90.19 125 ALA A CA 1
ATOM 945 C C . ALA A 1 125 ? -4.509 1.553 16.502 1.00 90.19 125 ALA A C 1
ATOM 947 O O . ALA A 1 125 ? -5.236 0.806 15.849 1.00 90.19 125 ALA A O 1
ATOM 948 N N . ARG A 1 126 ? -3.264 1.866 16.120 1.00 88.12 126 ARG A N 1
ATOM 949 C CA . ARG A 1 126 ? -2.615 1.331 14.919 1.00 88.12 126 ARG A CA 1
ATOM 950 C C . ARG A 1 126 ? -2.511 -0.192 14.969 1.00 88.12 126 ARG A C 1
ATOM 952 O O . ARG A 1 126 ? -2.803 -0.837 13.967 1.00 88.12 126 ARG A O 1
ATOM 959 N N . ASP A 1 127 ? -2.130 -0.755 16.110 1.00 88.88 127 ASP A N 1
ATOM 960 C CA . ASP A 1 127 ? -1.994 -2.204 16.280 1.00 88.88 127 ASP A CA 1
ATOM 961 C C . ASP A 1 127 ? -3.341 -2.924 16.112 1.00 88.88 127 ASP A C 1
ATOM 963 O O . ASP A 1 127 ? -3.434 -3.895 15.356 1.00 88.88 127 ASP A O 1
ATOM 967 N N . VAL A 1 128 ? -4.396 -2.401 16.749 1.00 90.81 128 VAL A N 1
ATOM 968 C CA . VAL A 1 128 ? -5.776 -2.897 16.616 1.00 90.81 128 VAL A CA 1
ATOM 969 C C . VAL A 1 128 ? -6.249 -2.804 15.171 1.00 90.81 128 VAL A C 1
ATOM 971 O O . VAL A 1 128 ? -6.723 -3.794 14.620 1.00 90.81 128 VAL A O 1
ATOM 974 N N . PHE A 1 129 ? -6.078 -1.648 14.526 1.00 88.94 129 PHE A N 1
ATOM 975 C CA . PHE A 1 129 ? -6.430 -1.488 13.118 1.00 88.94 129 PHE A CA 1
ATOM 976 C C . PHE A 1 129 ? -5.677 -2.479 12.234 1.00 88.94 129 PHE A C 1
ATOM 978 O O . PHE A 1 129 ? -6.270 -3.087 11.351 1.00 88.94 129 PHE A O 1
ATOM 985 N N . GLY A 1 130 ? -4.394 -2.710 12.515 1.00 87.00 130 GLY A N 1
ATOM 986 C CA . GLY A 1 130 ? -3.612 -3.725 11.832 1.00 87.00 130 GLY A CA 1
ATOM 987 C C . GLY A 1 130 ? -4.188 -5.130 12.006 1.00 87.00 130 GLY A C 1
ATOM 988 O O . GLY A 1 130 ? -4.071 -5.914 11.078 1.00 87.00 130 GLY A O 1
ATOM 989 N N . VAL A 1 131 ? -4.763 -5.474 13.165 1.00 89.50 131 VAL A N 1
ATOM 990 C CA . VAL A 1 131 ? -5.402 -6.789 13.382 1.00 89.50 131 VAL A CA 1
ATOM 991 C C . VAL A 1 131 ? -6.675 -6.893 12.553 1.00 89.50 131 VAL A C 1
ATOM 993 O O . VAL A 1 131 ? -6.849 -7.859 11.818 1.00 89.50 131 VAL A O 1
ATOM 996 N N . VAL A 1 132 ? -7.544 -5.882 12.646 1.00 89.38 132 VAL A N 1
ATOM 997 C CA . VAL A 1 132 ? -8.809 -5.863 11.903 1.00 89.38 132 VAL A CA 1
ATOM 998 C C . VAL A 1 132 ? -8.545 -5.922 10.403 1.00 89.38 132 VAL A C 1
ATOM 1000 O O . VAL A 1 132 ? -9.158 -6.706 9.693 1.00 89.38 132 VAL A O 1
ATOM 1003 N N . ARG A 1 133 ? -7.589 -5.132 9.917 1.00 84.94 133 ARG A N 1
ATOM 1004 C CA . ARG A 1 133 ? -7.184 -5.141 8.516 1.00 84.94 133 ARG A CA 1
ATOM 1005 C C . ARG A 1 133 ? -6.718 -6.525 8.073 1.00 84.94 133 ARG A C 1
ATOM 1007 O O . ARG A 1 133 ? -7.184 -6.982 7.041 1.00 84.94 133 ARG A O 1
ATOM 1014 N N . ASP A 1 134 ? -5.821 -7.170 8.820 1.00 83.50 134 ASP A N 1
ATOM 1015 C CA . ASP A 1 134 ? -5.278 -8.481 8.437 1.00 83.50 134 ASP A CA 1
ATOM 1016 C C . ASP A 1 134 ? -6.380 -9.555 8.374 1.00 83.50 134 ASP A C 1
ATOM 1018 O O . ASP A 1 134 ? -6.316 -10.436 7.524 1.00 83.50 134 ASP A O 1
ATOM 1022 N N . LEU A 1 135 ? -7.426 -9.437 9.203 1.00 86.56 135 LEU A N 1
ATOM 1023 C CA . LEU A 1 135 ? -8.588 -10.330 9.171 1.00 86.56 135 LEU A CA 1
ATOM 1024 C C . LEU A 1 135 ? -9.406 -10.216 7.872 1.00 86.56 135 LEU A C 1
ATOM 1026 O O . LEU A 1 135 ? -9.932 -11.215 7.394 1.00 86.56 135 LEU A O 1
ATOM 1030 N N . TYR A 1 136 ? -9.544 -9.010 7.314 1.00 82.31 136 TYR A N 1
ATOM 1031 C CA . TYR A 1 136 ? -10.389 -8.762 6.133 1.00 82.31 136 TYR A CA 1
ATOM 1032 C C . TYR A 1 136 ? -9.607 -8.607 4.824 1.00 82.31 136 TYR A C 1
ATOM 1034 O O . TYR A 1 136 ? -10.192 -8.649 3.743 1.00 82.31 136 TYR A O 1
ATOM 1042 N N . HIS A 1 137 ? -8.292 -8.418 4.899 1.00 73.31 137 HIS A N 1
ATOM 1043 C CA . HIS A 1 137 ? -7.420 -8.197 3.751 1.00 73.31 137 HIS A CA 1
ATOM 1044 C C . HIS A 1 137 ? -6.213 -9.128 3.829 1.00 73.31 137 HIS A C 1
ATOM 1046 O O . HIS A 1 137 ? -5.119 -8.714 4.209 1.00 73.31 137 HIS A O 1
ATOM 1052 N N . GLU A 1 138 ? -6.404 -10.380 3.417 1.00 56.72 138 GLU A N 1
ATOM 1053 C CA . GLU A 1 138 ? -5.406 -11.437 3.606 1.00 56.72 138 GLU A CA 1
ATOM 1054 C C . GLU A 1 138 ? -4.088 -11.223 2.821 1.00 56.72 138 GLU A C 1
ATOM 1056 O O . GLU A 1 138 ? -3.089 -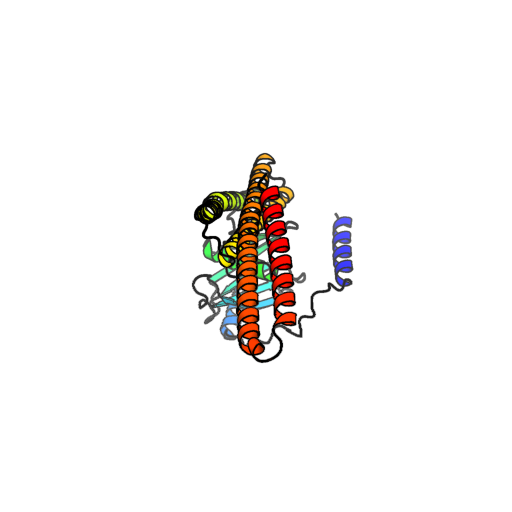11.855 3.145 1.00 56.72 138 GLU A O 1
ATOM 1061 N N . HIS A 1 139 ? -3.997 -10.298 1.845 1.00 49.16 139 HIS A N 1
ATOM 1062 C CA . HIS A 1 139 ? -2.826 -10.235 0.940 1.00 49.16 139 HIS A CA 1
ATOM 1063 C C . HIS A 1 139 ? -2.390 -8.856 0.391 1.00 49.16 139 HIS A C 1
ATOM 1065 O O . HIS A 1 139 ? -1.688 -8.803 -0.618 1.00 49.16 139 HIS A O 1
ATOM 1071 N N . VAL A 1 140 ? -2.758 -7.716 0.989 1.00 48.72 140 VAL A N 1
ATOM 1072 C CA . VAL A 1 140 ? -2.665 -6.435 0.238 1.00 48.72 140 VAL A CA 1
ATOM 1073 C C . VAL A 1 140 ? -1.384 -5.608 0.459 1.00 48.72 140 VAL A C 1
ATOM 1075 O O . VAL A 1 140 ? -1.098 -4.732 -0.353 1.00 48.72 140 VAL A O 1
ATOM 1078 N N . TYR A 1 141 ? -0.544 -5.880 1.466 1.00 49.72 141 TYR A N 1
ATOM 1079 C CA . TYR A 1 141 ? 0.621 -5.014 1.730 1.00 49.72 141 TYR A CA 1
ATOM 1080 C C . TYR A 1 141 ? 1.967 -5.734 1.700 1.00 49.72 141 TYR A C 1
ATOM 1082 O O . TYR A 1 141 ? 2.221 -6.689 2.429 1.00 49.72 141 TYR A O 1
ATOM 1090 N N . THR A 1 142 ? 2.874 -5.209 0.873 1.00 46.16 142 THR A N 1
ATOM 1091 C CA . THR A 1 142 ? 4.286 -5.594 0.878 1.00 46.16 142 THR A CA 1
ATOM 1092 C C . THR A 1 142 ? 4.927 -5.246 2.230 1.00 46.16 142 THR A C 1
ATOM 1094 O O . THR A 1 142 ? 4.764 -4.105 2.669 1.00 46.16 142 THR A O 1
ATOM 1097 N N . PRO A 1 143 ? 5.746 -6.132 2.833 1.00 41.19 143 PRO A N 1
ATOM 1098 C CA . PRO A 1 143 ? 6.424 -5.914 4.123 1.00 41.19 143 PRO A CA 1
ATOM 1099 C C . PRO A 1 143 ? 7.309 -4.659 4.206 1.00 41.19 143 PRO A C 1
ATOM 1101 O O . PRO A 1 143 ? 7.779 -4.296 5.277 1.00 41.19 143 PRO A O 1
ATOM 1104 N N . THR A 1 144 ? 7.588 -4.021 3.067 1.00 47.38 144 THR A N 1
ATOM 1105 C CA . THR A 1 144 ? 8.503 -2.880 2.941 1.00 47.38 144 THR A CA 1
ATOM 1106 C C . THR A 1 144 ? 7.834 -1.622 2.369 1.00 47.38 144 THR A C 1
ATOM 1108 O O . THR A 1 144 ? 8.547 -0.718 1.942 1.00 47.38 144 THR A O 1
ATOM 1111 N N . GLY A 1 145 ? 6.500 -1.595 2.251 1.00 49.44 145 GLY A N 1
ATOM 1112 C CA . GLY A 1 145 ? 5.735 -0.484 1.669 1.00 49.44 145 GLY A CA 1
ATOM 1113 C C . GLY A 1 145 ? 5.217 0.484 2.734 1.00 49.44 145 GLY A C 1
ATOM 1114 O O . GLY A 1 145 ? 4.631 0.060 3.724 1.00 49.44 145 GLY A O 1
ATOM 1115 N N . ASP A 1 146 ? 5.467 1.772 2.520 1.00 54.03 146 ASP A N 1
ATOM 1116 C CA . ASP A 1 146 ? 5.252 2.873 3.461 1.00 54.03 146 ASP A CA 1
ATOM 1117 C C . ASP A 1 146 ? 3.791 3.016 3.943 1.00 54.03 146 ASP A C 1
ATOM 1119 O O . ASP A 1 146 ? 2.847 2.923 3.162 1.00 54.03 146 ASP A O 1
ATOM 1123 N N . PHE A 1 147 ? 3.656 3.267 5.251 1.00 53.81 147 PHE A N 1
ATOM 1124 C CA . PHE A 1 147 ? 2.471 3.582 6.066 1.00 53.81 147 PHE A CA 1
ATOM 1125 C C . PHE A 1 147 ? 1.096 3.223 5.484 1.00 53.81 147 PHE A C 1
ATOM 1127 O O . PHE A 1 147 ? 0.492 4.008 4.752 1.00 53.81 147 PHE A O 1
ATOM 1134 N N . ALA A 1 148 ? 0.506 2.118 5.950 1.00 67.19 148 ALA A N 1
ATOM 1135 C CA . ALA A 1 148 ? -0.953 2.008 5.956 1.00 67.19 148 ALA A CA 1
ATOM 1136 C C . ALA A 1 148 ? -1.550 3.295 6.556 1.00 67.19 148 ALA A C 1
ATOM 1138 O O . ALA A 1 148 ? -0.954 3.874 7.473 1.00 67.19 148 ALA A O 1
ATOM 1139 N N . LEU A 1 149 ? -2.688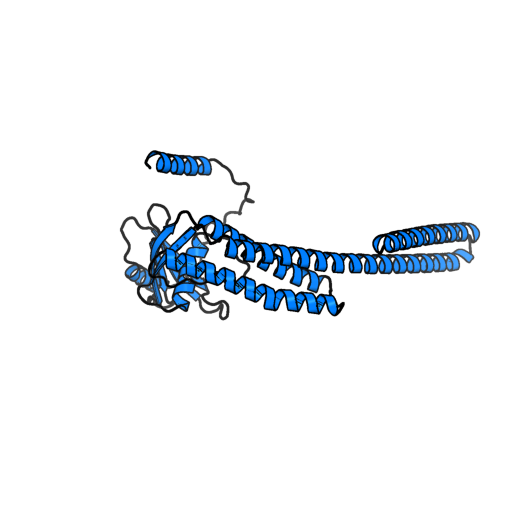 3.751 6.022 1.00 83.69 149 LEU A N 1
ATOM 1140 C CA . LEU A 1 149 ? -3.427 4.855 6.634 1.00 83.69 149 LEU A CA 1
ATOM 1141 C C . LEU A 1 149 ? -3.534 4.604 8.139 1.00 83.69 149 LEU A C 1
ATOM 1143 O O . LEU A 1 149 ? -3.836 3.493 8.581 1.00 83.69 149 LEU A O 1
ATOM 1147 N N . LEU A 1 150 ? -3.220 5.626 8.921 1.00 88.25 150 LEU A N 1
ATOM 1148 C CA . LEU A 1 150 ? -3.290 5.542 10.363 1.00 88.25 150 LEU A CA 1
ATOM 1149 C C . LEU A 1 150 ? -4.747 5.688 10.805 1.00 88.25 150 LEU A C 1
ATOM 1151 O O . LEU A 1 150 ? -5.514 6.425 10.178 1.00 88.25 150 LEU A O 1
ATOM 1155 N N . PRO A 1 151 ? -5.137 5.042 11.912 1.00 91.06 151 PRO A N 1
ATOM 1156 C CA . PRO A 1 151 ? -6.428 5.301 12.524 1.00 91.06 151 PRO A CA 1
ATOM 1157 C C . PRO A 1 151 ? -6.581 6.779 12.868 1.00 91.06 151 PRO A C 1
ATOM 1159 O O . PRO A 1 151 ? -5.667 7.404 13.409 1.00 91.06 151 PRO A O 1
ATOM 1162 N N . VAL A 1 152 ? -7.756 7.324 12.571 1.00 93.69 152 VAL A N 1
ATOM 1163 C CA . VAL A 1 152 ? -8.109 8.711 12.868 1.00 93.69 152 VAL A CA 1
ATOM 1164 C C . VAL A 1 152 ? -8.982 8.725 14.110 1.00 93.69 152 VAL A C 1
ATOM 1166 O O . VAL A 1 152 ? -10.029 8.084 14.143 1.00 93.69 152 VAL A O 1
ATOM 1169 N N . ALA A 1 153 ? -8.566 9.475 15.128 1.00 92.56 153 ALA A N 1
ATOM 1170 C CA . ALA A 1 153 ? -9.448 9.790 16.241 1.00 92.56 153 ALA A CA 1
ATOM 1171 C C . ALA A 1 153 ? -10.515 10.778 15.753 1.00 92.56 153 ALA A C 1
ATOM 1173 O O . ALA A 1 153 ? -10.178 11.873 15.311 1.00 92.56 153 ALA A O 1
ATOM 1174 N N . ALA A 1 154 ? -11.783 10.385 15.825 1.00 92.75 154 ALA A N 1
ATOM 1175 C CA . ALA A 1 154 ? -12.902 11.188 15.353 1.00 92.75 154 ALA A CA 1
ATOM 1176 C C . ALA A 1 154 ? -14.108 11.030 16.280 1.00 92.75 154 ALA A C 1
ATOM 1178 O O . ALA A 1 154 ? -14.331 9.962 16.851 1.00 92.75 154 ALA A O 1
ATOM 1179 N N . ARG A 1 155 ? -14.900 12.094 16.427 1.00 90.62 155 ARG A N 1
ATOM 1180 C CA . ARG A 1 155 ? -16.133 12.100 17.231 1.00 90.62 155 ARG A CA 1
ATOM 1181 C C . ARG A 1 155 ? -17.331 11.571 16.454 1.00 90.62 155 ARG A C 1
ATOM 1183 O O . ARG A 1 155 ? -18.339 11.205 17.047 1.00 90.62 155 ARG A O 1
ATOM 1190 N N . ASN A 1 156 ? -17.247 11.597 15.130 1.00 90.75 156 ASN A N 1
ATOM 1191 C CA . ASN A 1 156 ? -18.278 11.127 14.220 1.00 90.75 156 ASN A CA 1
ATOM 1192 C C . ASN A 1 156 ? -17.651 10.676 12.893 1.00 90.75 156 ASN A C 1
ATOM 1194 O O . ASN A 1 156 ? -16.475 10.917 12.617 1.00 90.75 156 ASN A O 1
ATOM 1198 N N . GLN A 1 157 ? -18.461 10.032 12.056 1.00 89.75 157 GLN A N 1
ATOM 1199 C CA . GLN A 1 157 ? -18.011 9.487 10.779 1.00 89.75 157 GLN A CA 1
ATOM 1200 C C . GLN A 1 157 ? -17.501 10.563 9.808 1.00 89.75 157 GLN A C 1
ATOM 1202 O O . GLN A 1 157 ? -16.511 10.324 9.125 1.00 89.75 157 GLN A O 1
ATOM 1207 N N . ALA A 1 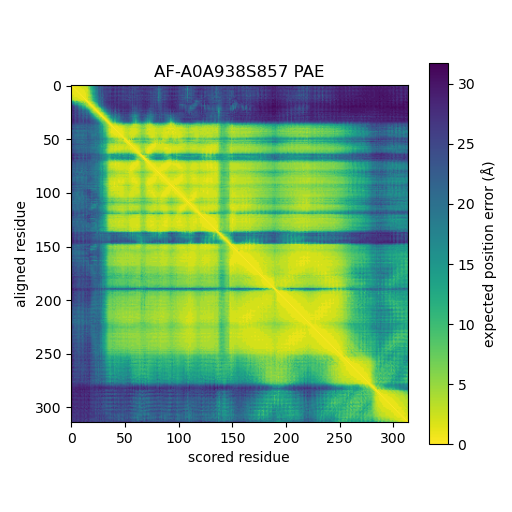158 ? -18.128 11.743 9.759 1.00 92.50 158 ALA A N 1
ATOM 1208 C CA . ALA A 1 158 ? -17.718 12.815 8.850 1.00 92.50 158 ALA A CA 1
ATOM 1209 C C . ALA A 1 158 ? -16.310 13.339 9.183 1.00 92.50 158 ALA A C 1
ATOM 1211 O O . ALA A 1 158 ? -15.482 13.508 8.289 1.00 92.50 158 ALA A O 1
ATOM 1212 N N . GLU A 1 159 ? -16.008 13.527 10.471 1.00 94.62 159 GLU A N 1
ATOM 1213 C CA . GLU A 1 159 ? -14.666 13.879 10.947 1.00 94.62 159 GLU A CA 1
ATOM 1214 C C . GLU A 1 159 ? -13.651 12.768 10.635 1.00 94.62 159 GLU A C 1
ATOM 1216 O O . GLU A 1 159 ? -12.542 13.054 10.185 1.00 94.62 159 GLU A O 1
ATOM 1221 N N . GLY A 1 160 ? -14.045 11.499 10.794 1.00 93.12 160 GLY A N 1
ATOM 1222 C CA . GLY A 1 160 ? -13.209 10.348 10.446 1.00 93.12 160 GLY A CA 1
ATOM 1223 C C . GLY A 1 160 ? -12.856 10.311 8.958 1.00 93.12 160 GLY A C 1
ATOM 1224 O O . GLY A 1 160 ? -11.682 10.199 8.608 1.00 93.12 160 GLY A O 1
ATOM 1225 N N . ILE A 1 161 ? -13.852 10.483 8.085 1.00 93.25 161 ILE A N 1
ATOM 1226 C CA . ILE A 1 161 ? -13.672 10.560 6.628 1.00 93.25 161 ILE A CA 1
ATOM 1227 C C . ILE A 1 161 ? -12.739 11.717 6.266 1.00 93.25 161 ILE A C 1
ATOM 1229 O O . ILE A 1 161 ? -11.781 11.521 5.518 1.00 93.25 161 ILE A O 1
ATOM 1233 N N . ALA A 1 162 ? -12.973 12.907 6.827 1.00 95.00 162 ALA A N 1
ATOM 1234 C CA . ALA A 1 162 ? -12.137 14.076 6.573 1.00 95.00 162 ALA A CA 1
ATOM 1235 C C . ALA A 1 162 ? -10.683 13.859 7.029 1.00 95.00 162 ALA A C 1
ATOM 1237 O O . ALA A 1 162 ? -9.747 14.249 6.328 1.00 95.00 162 ALA A O 1
ATOM 1238 N N . GLY A 1 163 ? -10.473 13.205 8.174 1.00 94.88 163 GLY A N 1
ATOM 1239 C CA . GLY A 1 163 ? -9.134 12.878 8.659 1.00 94.88 163 GLY A CA 1
ATOM 1240 C C . GLY A 1 163 ? -8.428 11.820 7.809 1.00 94.88 163 GLY A C 1
ATOM 1241 O O . GLY A 1 163 ? -7.230 11.945 7.563 1.00 94.88 163 GLY A O 1
ATOM 1242 N N . VAL A 1 164 ? -9.146 10.809 7.308 1.00 93.56 164 VAL A N 1
ATOM 1243 C CA . VAL A 1 164 ? -8.583 9.817 6.373 1.00 93.56 164 VAL A CA 1
ATOM 1244 C C . VAL A 1 164 ? -8.209 10.490 5.053 1.00 93.56 164 VAL A C 1
ATOM 1246 O O . VAL A 1 164 ? -7.101 10.298 4.553 1.00 93.56 164 VAL A O 1
ATOM 1249 N N . TRP A 1 165 ? -9.083 11.350 4.530 1.00 95.06 165 TRP A N 1
ATOM 1250 C CA . TRP A 1 165 ? -8.801 12.142 3.336 1.00 95.06 165 TRP A CA 1
ATOM 1251 C C . TRP A 1 165 ? -7.548 13.014 3.498 1.00 95.06 165 TRP A C 1
ATOM 1253 O O . TRP A 1 165 ? -6.673 13.020 2.632 1.00 95.06 165 TRP A O 1
ATOM 1263 N N . SER A 1 166 ? -7.409 13.694 4.640 1.00 95.06 166 SER A N 1
ATOM 1264 C CA . SER A 1 166 ? -6.234 14.521 4.937 1.00 95.06 166 SER A CA 1
ATOM 1265 C C . SER A 1 166 ? -4.926 13.717 4.916 1.00 95.06 166 SER A C 1
ATOM 1267 O O . SER A 1 166 ? -3.891 14.232 4.484 1.00 95.06 166 SER A O 1
ATOM 1269 N N . GLN A 1 167 ? -4.957 12.438 5.307 1.00 93.88 167 GLN A N 1
ATOM 1270 C CA . GLN A 1 167 ? -3.789 11.564 5.189 1.00 93.88 167 GLN A CA 1
ATOM 1271 C C . GLN A 1 167 ? -3.423 11.271 3.731 1.00 93.88 167 GLN A C 1
ATOM 1273 O O . GLN A 1 167 ? -2.236 11.304 3.402 1.00 93.88 167 GLN A O 1
ATOM 1278 N N . TYR A 1 168 ? -4.400 11.037 2.848 1.00 93.06 168 TYR A N 1
ATOM 1279 C CA . TYR A 1 168 ? -4.132 10.895 1.413 1.00 93.06 168 TYR A CA 1
ATOM 1280 C C . TYR A 1 168 ? -3.508 12.165 0.829 1.00 93.06 168 TYR A C 1
ATOM 1282 O O . TYR A 1 168 ? -2.489 12.081 0.142 1.00 93.06 168 TYR A O 1
ATOM 1290 N N . GLU A 1 169 ? -4.053 13.341 1.148 1.00 93.44 169 GLU A N 1
ATOM 1291 C CA . GLU A 1 169 ? -3.481 14.625 0.716 1.00 93.44 169 GLU A CA 1
ATOM 1292 C C . GLU A 1 169 ? -2.028 14.776 1.194 1.00 93.44 169 GLU A C 1
ATOM 1294 O O . GLU A 1 169 ? -1.133 15.086 0.402 1.00 93.44 169 GLU A O 1
ATOM 1299 N N . GLY A 1 170 ? -1.773 14.484 2.473 1.00 91.69 170 GLY A N 1
ATOM 1300 C CA . GLY A 1 170 ? -0.434 14.517 3.059 1.00 91.69 170 GLY A CA 1
ATOM 1301 C C . GLY A 1 170 ? 0.546 13.576 2.354 1.00 91.69 170 GLY A C 1
ATOM 1302 O O . GLY A 1 170 ? 1.653 13.991 2.005 1.00 91.69 170 GLY A O 1
ATOM 1303 N N . LYS A 1 171 ? 0.136 12.332 2.076 1.00 89.81 171 LYS A N 1
ATOM 1304 C CA . LYS A 1 171 ? 0.956 11.359 1.337 1.00 89.81 171 LYS A CA 1
ATOM 1305 C C . LYS A 1 171 ? 1.291 11.838 -0.072 1.00 89.81 171 LYS A C 1
ATOM 1307 O O . LYS A 1 171 ? 2.446 11.758 -0.477 1.00 89.81 171 LYS A O 1
ATOM 1312 N N . VAL A 1 172 ? 0.320 12.376 -0.808 1.00 89.88 172 VAL A N 1
ATOM 1313 C CA . VAL A 1 172 ? 0.543 12.875 -2.175 1.00 89.88 172 VAL A CA 1
ATOM 1314 C C . VAL A 1 172 ? 1.565 14.011 -2.196 1.00 89.88 172 VAL A C 1
ATOM 1316 O O . VAL A 1 172 ? 2.452 14.025 -3.054 1.00 89.88 172 VAL A O 1
ATOM 1319 N N . ILE A 1 173 ? 1.498 14.925 -1.225 1.00 90.06 173 ILE A N 1
ATOM 1320 C CA . ILE A 1 173 ? 2.496 15.990 -1.063 1.00 90.06 173 ILE A CA 1
ATOM 1321 C C . ILE A 1 173 ? 3.883 15.392 -0.794 1.00 90.06 173 ILE A C 1
ATOM 1323 O O . ILE A 1 173 ? 4.861 15.804 -1.423 1.00 90.06 173 ILE A O 1
ATOM 1327 N N . LEU A 1 174 ? 3.983 14.407 0.105 1.00 88.50 174 LEU A N 1
ATOM 1328 C CA . LEU A 1 174 ? 5.249 13.734 0.413 1.00 88.50 174 LEU A CA 1
ATOM 1329 C C . LEU A 1 174 ? 5.827 13.006 -0.805 1.00 88.50 174 LEU A C 1
ATOM 1331 O O . LEU A 1 174 ? 7.022 13.127 -1.071 1.00 88.50 174 LEU A O 1
ATOM 1335 N N . TYR A 1 175 ? 4.996 12.318 -1.587 1.00 89.00 175 TYR A N 1
ATOM 1336 C CA . TYR A 1 175 ? 5.429 11.646 -2.809 1.00 89.00 175 TYR A CA 1
ATOM 1337 C C . TYR A 1 175 ? 5.993 12.634 -3.828 1.00 89.00 175 TYR A C 1
ATOM 1339 O O . TYR A 1 175 ? 7.089 12.413 -4.343 1.00 89.00 175 TYR A O 1
ATOM 1347 N N . HIS A 1 176 ? 5.315 13.756 -4.082 1.00 87.19 176 HIS A N 1
ATOM 1348 C CA . HIS A 1 176 ? 5.860 14.798 -4.961 1.00 87.19 176 HIS A CA 1
ATOM 1349 C C . HIS A 1 176 ? 7.145 15.413 -4.419 1.00 87.19 176 HIS A C 1
ATOM 1351 O O . HIS A 1 176 ? 8.048 15.721 -5.189 1.00 87.19 176 HIS A O 1
ATOM 1357 N N . LYS A 1 177 ? 7.258 15.593 -3.102 1.00 88.94 177 LYS A N 1
ATOM 1358 C CA . LYS A 1 177 ? 8.468 16.166 -2.516 1.00 88.94 177 LYS A CA 1
ATOM 1359 C C . LYS A 1 177 ? 9.654 15.212 -2.619 1.00 88.94 177 LYS A C 1
ATOM 1361 O O . LYS A 1 177 ? 10.746 15.661 -2.929 1.00 88.94 177 LYS A O 1
ATOM 1366 N N . TRP A 1 178 ? 9.470 13.926 -2.339 1.00 88.00 178 TRP A N 1
ATOM 1367 C CA . TRP A 1 178 ? 10.590 12.994 -2.184 1.00 88.00 178 TRP A CA 1
ATOM 1368 C C . TRP A 1 178 ? 10.814 12.110 -3.402 1.00 88.00 178 TRP A C 1
ATOM 1370 O O . TRP A 1 178 ? 11.932 12.052 -3.905 1.00 88.00 178 TRP A O 1
ATOM 1380 N N . ILE A 1 179 ? 9.768 11.450 -3.902 1.00 87.69 179 ILE A N 1
ATOM 1381 C CA . ILE A 1 179 ? 9.903 10.484 -4.999 1.00 87.69 179 ILE A CA 1
ATOM 1382 C C . ILE A 1 179 ? 10.281 11.214 -6.283 1.00 87.69 179 ILE A C 1
ATOM 1384 O O . ILE A 1 179 ? 11.235 10.830 -6.953 1.00 87.69 179 ILE A O 1
ATOM 1388 N N . ARG A 1 180 ? 9.575 12.301 -6.608 1.00 88.06 180 ARG A N 1
ATOM 1389 C CA . ARG A 1 180 ? 9.857 13.061 -7.828 1.00 88.06 180 ARG A CA 1
ATOM 1390 C C . ARG A 1 180 ? 11.271 13.640 -7.827 1.00 88.06 180 ARG A C 1
ATOM 1392 O O . ARG A 1 180 ? 11.993 13.433 -8.794 1.00 88.06 180 ARG A O 1
ATOM 1399 N N . GLN A 1 181 ? 11.678 14.297 -6.738 1.00 88.88 181 GLN A N 1
ATOM 1400 C CA . GLN A 1 181 ? 13.017 14.886 -6.628 1.00 88.88 181 GLN A CA 1
ATOM 1401 C C . GLN A 1 181 ? 14.123 13.829 -6.759 1.00 88.88 181 GLN A C 1
ATOM 1403 O O . GLN A 1 181 ? 15.069 14.032 -7.517 1.00 88.88 181 GLN A O 1
ATOM 1408 N N . ASP A 1 182 ? 13.988 12.688 -6.076 1.00 88.44 182 ASP A N 1
ATOM 1409 C CA . ASP A 1 182 ? 14.973 11.601 -6.139 1.00 88.44 182 ASP A CA 1
ATOM 1410 C C . ASP A 1 182 ? 15.062 10.985 -7.547 1.00 88.44 182 ASP A C 1
ATOM 1412 O O . ASP A 1 182 ? 16.156 10.735 -8.063 1.00 88.44 182 ASP A O 1
ATOM 1416 N N . ILE A 1 183 ? 13.921 10.780 -8.213 1.00 88.94 183 ILE A N 1
ATOM 1417 C CA . ILE A 1 183 ? 13.888 10.235 -9.575 1.00 88.94 183 ILE A CA 1
ATOM 1418 C C . ILE A 1 183 ? 14.480 11.228 -10.579 1.00 88.94 183 ILE A C 1
ATOM 1420 O O . ILE A 1 183 ? 15.362 10.844 -11.349 1.00 88.94 183 ILE A O 1
ATOM 1424 N N . GLU A 1 184 ? 14.058 12.493 -10.554 1.00 89.56 184 GLU A N 1
ATOM 1425 C CA . GLU A 1 184 ? 14.576 13.543 -11.441 1.00 89.56 184 GLU A CA 1
ATOM 1426 C C . GLU A 1 184 ? 16.091 13.727 -11.260 1.00 89.56 184 GLU A C 1
ATOM 1428 O O . GLU A 1 184 ? 16.839 13.824 -12.238 1.00 89.56 184 GLU A O 1
ATOM 1433 N N . GLU A 1 185 ? 16.589 13.697 -10.019 1.00 89.81 185 GLU A N 1
ATOM 1434 C CA . GLU A 1 185 ? 18.021 13.786 -9.739 1.00 89.81 185 GLU A CA 1
ATOM 1435 C C . GLU A 1 185 ? 18.798 12.598 -10.329 1.00 89.81 185 GLU A C 1
ATOM 1437 O O . GLU A 1 185 ? 19.857 12.782 -10.947 1.00 89.81 185 GLU A O 1
ATOM 1442 N N . LYS A 1 186 ? 18.278 11.376 -10.169 1.00 88.38 186 LYS A N 1
ATOM 1443 C CA . LYS A 1 186 ? 18.892 10.154 -10.706 1.00 88.38 186 LYS A CA 1
ATOM 1444 C C . LYS A 1 186 ? 18.845 10.098 -12.237 1.00 88.38 186 LYS A C 1
ATOM 1446 O O . LYS A 1 186 ? 19.825 9.648 -12.842 1.00 88.38 186 LYS A O 1
ATOM 1451 N N . LEU A 1 187 ? 17.763 10.580 -12.855 1.00 87.19 187 LEU A N 1
ATOM 1452 C CA . LEU A 1 187 ? 17.651 10.740 -14.307 1.00 87.19 187 LEU A CA 1
ATOM 1453 C C . LEU A 1 187 ? 18.699 11.738 -14.815 1.00 87.19 187 LEU A C 1
ATOM 1455 O O . LEU A 1 187 ? 19.505 11.394 -15.683 1.00 87.19 187 LEU A O 1
ATOM 1459 N N . ARG A 1 188 ? 18.791 12.924 -14.196 1.00 87.19 188 ARG A N 1
ATOM 1460 C CA . ARG A 1 188 ? 19.759 13.971 -14.568 1.00 87.19 188 ARG A CA 1
ATOM 1461 C C . ARG A 1 188 ? 21.208 13.496 -14.474 1.00 87.19 188 ARG A C 1
ATOM 1463 O O . ARG A 1 188 ? 22.020 13.791 -15.347 1.00 87.19 188 ARG A O 1
ATOM 1470 N N . LYS A 1 189 ? 21.552 12.738 -13.429 1.00 87.19 189 LYS A N 1
ATOM 1471 C CA . LYS A 1 189 ? 22.918 12.228 -13.215 1.00 87.19 189 LYS A CA 1
ATOM 1472 C C . LYS A 1 189 ? 23.335 11.133 -14.204 1.00 87.19 189 LYS A C 1
ATOM 1474 O O . LYS A 1 189 ? 24.470 10.671 -14.116 1.00 87.19 189 LYS A O 1
ATOM 1479 N N . SER A 1 190 ? 22.466 10.695 -15.125 1.00 68.31 190 SER A N 1
ATOM 1480 C CA . SER A 1 190 ? 22.776 9.639 -16.099 1.00 68.31 190 SER A CA 1
ATOM 1481 C C . SER A 1 190 ? 23.354 8.373 -15.438 1.00 68.31 190 SER A C 1
ATOM 1483 O O . SER A 1 190 ? 24.209 7.685 -16.001 1.00 68.31 190 SER A O 1
ATOM 1485 N N . ARG A 1 191 ? 22.870 8.013 -14.244 1.00 67.25 191 ARG A N 1
ATOM 1486 C CA . ARG A 1 191 ? 23.279 6.799 -13.508 1.00 67.25 191 ARG A CA 1
ATOM 1487 C C . ARG A 1 191 ? 22.117 5.829 -13.293 1.00 67.25 191 ARG A C 1
ATOM 1489 O O . ARG A 1 191 ? 22.072 5.110 -12.302 1.00 67.25 191 ARG A O 1
ATOM 1496 N N . VAL A 1 192 ? 21.179 5.782 -14.235 1.00 79.50 192 VAL A N 1
ATOM 1497 C CA . VAL A 1 192 ? 20.058 4.839 -14.179 1.00 79.50 192 VAL A CA 1
ATOM 1498 C C . VAL A 1 192 ? 20.519 3.447 -14.614 1.00 79.50 192 VAL A C 1
ATOM 1500 O O . VAL A 1 192 ? 20.617 3.136 -15.801 1.00 79.50 192 VAL A O 1
ATOM 1503 N N . THR A 1 193 ? 20.879 2.606 -13.651 1.00 83.88 193 THR A N 1
ATOM 1504 C CA . THR A 1 193 ? 21.064 1.170 -13.909 1.00 83.88 193 THR A CA 1
ATOM 1505 C C . THR A 1 193 ? 19.700 0.486 -14.039 1.00 83.88 193 THR A C 1
ATOM 1507 O O . THR A 1 193 ? 18.699 1.037 -13.584 1.00 83.88 193 THR A O 1
ATOM 1510 N N . VAL A 1 194 ? 19.645 -0.727 -14.604 1.00 83.88 194 VAL A N 1
ATOM 1511 C CA . VAL A 1 194 ? 18.400 -1.526 -14.652 1.00 83.88 194 VAL A CA 1
ATOM 1512 C C . VAL A 1 194 ? 17.812 -1.703 -13.250 1.00 83.88 194 VAL A C 1
ATOM 1514 O O . VAL A 1 194 ? 16.615 -1.519 -13.054 1.00 83.88 194 VAL A O 1
ATOM 1517 N N . ARG A 1 195 ? 18.667 -1.979 -12.256 1.00 86.44 195 ARG A N 1
ATOM 1518 C CA . ARG A 1 195 ? 18.257 -2.108 -10.854 1.00 86.44 195 ARG A CA 1
ATOM 1519 C C . ARG A 1 195 ? 17.664 -0.807 -10.319 1.00 86.44 195 ARG A C 1
ATOM 1521 O O . ARG A 1 195 ? 16.572 -0.819 -9.771 1.00 86.44 195 ARG A O 1
ATOM 1528 N N . THR A 1 196 ? 18.348 0.315 -10.541 1.00 88.00 196 THR A N 1
ATOM 1529 C CA . THR A 1 196 ? 17.857 1.632 -10.119 1.00 88.00 196 THR A CA 1
ATOM 1530 C C . THR A 1 196 ? 16.521 1.968 -10.779 1.00 88.00 196 THR A C 1
ATOM 1532 O O . THR A 1 196 ? 15.632 2.460 -10.099 1.00 88.00 196 THR A O 1
ATOM 1535 N N . ALA A 1 197 ? 16.352 1.680 -12.074 1.00 87.75 197 ALA A N 1
ATOM 1536 C CA . ALA A 1 197 ? 15.081 1.882 -12.768 1.00 87.75 197 ALA A CA 1
ATOM 1537 C C . ALA A 1 197 ? 13.962 1.028 -12.158 1.00 87.75 197 ALA A C 1
ATOM 1539 O O . ALA A 1 197 ? 12.854 1.515 -11.973 1.00 87.75 197 ALA A O 1
ATOM 1540 N N . TRP A 1 198 ? 14.251 -0.225 -11.801 1.00 87.25 198 TRP A N 1
ATOM 1541 C CA . TRP A 1 198 ? 13.277 -1.099 -11.152 1.00 87.25 198 TRP A CA 1
ATOM 1542 C C . TRP A 1 198 ? 12.857 -0.578 -9.772 1.00 87.25 198 TRP A C 1
ATOM 1544 O O . TRP A 1 198 ? 11.665 -0.530 -9.473 1.00 87.25 198 TRP A O 1
ATOM 1554 N N . ASP A 1 199 ? 13.811 -0.087 -8.976 1.00 87.88 199 ASP A N 1
ATOM 1555 C CA . ASP A 1 199 ? 13.521 0.564 -7.693 1.00 87.88 199 ASP A CA 1
ATOM 1556 C C . ASP A 1 199 ? 12.636 1.811 -7.886 1.00 87.88 199 ASP A C 1
ATOM 1558 O O . ASP A 1 199 ? 11.671 2.009 -7.147 1.00 87.88 199 ASP A O 1
ATOM 1562 N N . MET A 1 200 ? 12.913 2.624 -8.915 1.00 90.75 200 MET A N 1
ATOM 1563 C CA . MET A 1 200 ? 12.081 3.779 -9.276 1.00 90.75 200 MET A CA 1
ATOM 1564 C C . MET A 1 200 ? 10.669 3.359 -9.688 1.00 90.75 200 MET A C 1
ATOM 1566 O O . MET A 1 200 ? 9.706 3.938 -9.198 1.00 90.75 200 MET A O 1
ATOM 1570 N N . PHE A 1 201 ? 10.524 2.346 -10.549 1.00 91.06 201 PHE A N 1
ATOM 1571 C CA . PHE A 1 201 ? 9.213 1.841 -10.964 1.00 91.06 201 PHE A CA 1
ATOM 1572 C C . PHE A 1 201 ? 8.409 1.322 -9.779 1.00 91.06 201 PHE A C 1
ATOM 1574 O O . PHE A 1 201 ? 7.213 1.588 -9.697 1.00 91.06 201 PHE A O 1
ATOM 1581 N N . ARG A 1 202 ? 9.057 0.644 -8.826 1.00 88.56 202 ARG A N 1
ATOM 1582 C CA . ARG A 1 202 ? 8.400 0.188 -7.600 1.00 88.56 202 ARG A CA 1
ATOM 1583 C C . ARG A 1 202 ? 7.864 1.363 -6.780 1.00 88.56 202 ARG A C 1
ATOM 1585 O O . ARG A 1 202 ? 6.721 1.318 -6.335 1.00 88.56 202 ARG A O 1
ATOM 1592 N N . LEU A 1 203 ? 8.662 2.421 -6.609 1.00 88.31 203 LEU A N 1
ATOM 1593 C CA . LEU A 1 203 ? 8.243 3.637 -5.899 1.00 88.31 203 LEU A CA 1
ATOM 1594 C C . LEU A 1 203 ? 7.105 4.366 -6.625 1.00 88.31 203 LEU A C 1
ATOM 1596 O O . LEU A 1 203 ? 6.121 4.744 -5.992 1.00 88.31 2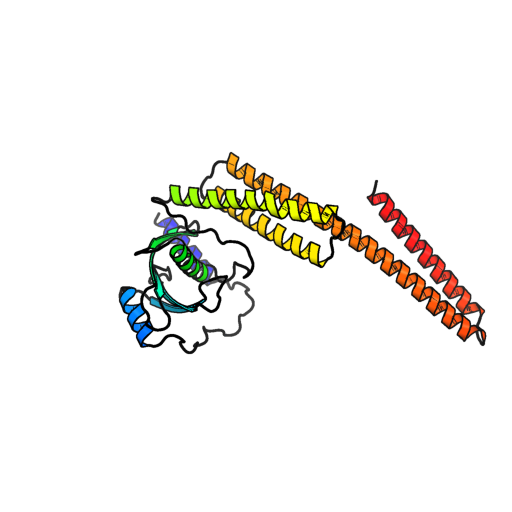03 LEU A O 1
ATOM 1600 N N . LEU A 1 204 ? 7.214 4.528 -7.946 1.00 91.12 204 LEU A N 1
ATOM 1601 C CA . LEU A 1 204 ? 6.187 5.165 -8.773 1.00 91.12 204 LEU A CA 1
ATOM 1602 C C . LEU A 1 204 ? 4.876 4.385 -8.732 1.00 91.12 204 LEU A C 1
ATOM 1604 O O . LEU A 1 204 ? 3.837 4.975 -8.461 1.00 91.12 204 LEU A O 1
ATOM 1608 N N . SER A 1 205 ? 4.926 3.071 -8.943 1.00 89.94 205 SER A N 1
ATOM 1609 C CA . SER A 1 205 ? 3.748 2.203 -8.914 1.00 89.94 205 SER A CA 1
ATOM 1610 C C . SER A 1 205 ? 3.068 2.227 -7.544 1.00 89.94 205 SER A C 1
ATOM 1612 O O . SER A 1 205 ? 1.850 2.368 -7.472 1.00 89.94 205 SER A O 1
ATOM 1614 N N . SER A 1 206 ? 3.847 2.198 -6.455 1.00 86.62 206 SER A N 1
ATOM 1615 C CA . SER A 1 206 ? 3.311 2.340 -5.097 1.00 86.62 206 SER A CA 1
ATOM 1616 C C . SER A 1 206 ? 2.603 3.685 -4.899 1.00 86.62 206 SER A C 1
ATOM 1618 O O . SER A 1 206 ? 1.485 3.715 -4.392 1.00 86.62 206 SER A O 1
ATOM 1620 N N . ALA A 1 207 ? 3.220 4.794 -5.316 1.00 90.19 207 ALA A N 1
ATOM 1621 C CA . ALA A 1 207 ? 2.631 6.126 -5.183 1.00 90.19 207 ALA A CA 1
ATOM 1622 C C . ALA A 1 207 ? 1.366 6.293 -6.042 1.00 90.19 207 ALA A C 1
ATOM 1624 O O . ALA A 1 207 ? 0.370 6.842 -5.573 1.00 90.19 207 ALA A O 1
ATOM 1625 N N . GLN A 1 208 ? 1.381 5.792 -7.281 1.00 93.25 208 GLN A N 1
ATOM 1626 C CA . GLN A 1 208 ? 0.216 5.795 -8.166 1.00 93.25 208 GLN A CA 1
ATOM 1627 C C . GLN A 1 208 ? -0.932 4.964 -7.578 1.00 93.25 208 GLN A C 1
ATOM 1629 O O . GLN A 1 208 ? -2.070 5.427 -7.581 1.00 93.25 208 GLN A O 1
ATOM 1634 N N . GLY A 1 209 ? -0.644 3.777 -7.031 1.00 88.62 209 GLY A N 1
ATOM 1635 C CA . GLY A 1 209 ? -1.640 2.929 -6.375 1.00 88.62 209 GLY A CA 1
ATOM 1636 C C . GLY A 1 209 ? -2.335 3.648 -5.217 1.00 88.62 209 GLY A C 1
ATOM 1637 O O . GLY A 1 209 ? -3.560 3.693 -5.164 1.00 88.62 209 GLY A O 1
ATOM 1638 N N . GLU A 1 210 ? -1.569 4.303 -4.343 1.00 87.88 210 GLU A N 1
ATOM 1639 C CA . GLU A 1 210 ? -2.110 5.109 -3.238 1.00 87.88 210 GLU A CA 1
ATOM 1640 C C . GLU A 1 210 ? -2.963 6.291 -3.728 1.00 87.88 210 GLU A C 1
ATOM 1642 O O . GLU A 1 210 ? -3.997 6.588 -3.133 1.00 87.88 210 GLU A O 1
ATOM 1647 N N . MET A 1 211 ? -2.587 6.939 -4.836 1.00 92.94 211 MET A N 1
ATOM 1648 C CA . MET A 1 211 ? -3.405 7.995 -5.448 1.00 92.94 211 MET A CA 1
ATOM 1649 C C . MET A 1 211 ? -4.718 7.453 -6.022 1.00 92.94 211 MET A C 1
ATOM 1651 O O . MET A 1 211 ? -5.753 8.097 -5.869 1.00 92.94 211 MET A O 1
ATOM 1655 N N . VAL A 1 212 ? -4.701 6.275 -6.651 1.00 93.62 212 VAL A N 1
ATOM 1656 C CA . VAL A 1 212 ? -5.912 5.604 -7.155 1.00 93.62 212 VAL A CA 1
ATOM 1657 C C . VAL A 1 212 ? -6.832 5.197 -6.003 1.00 93.62 212 VAL A C 1
ATOM 1659 O O . VAL A 1 212 ? -8.046 5.400 -6.093 1.00 93.62 212 VAL A O 1
ATOM 1662 N N . TYR A 1 213 ? -6.275 4.690 -4.898 1.00 89.88 213 TYR A N 1
ATOM 1663 C CA . TYR A 1 213 ? -7.042 4.428 -3.679 1.00 89.88 213 TYR A CA 1
ATOM 1664 C C . TYR A 1 213 ? -7.646 5.709 -3.107 1.00 89.88 213 TYR A C 1
ATOM 1666 O O . TYR A 1 213 ? -8.838 5.731 -2.813 1.00 89.88 213 TYR A O 1
ATOM 1674 N N . GLY A 1 214 ? -6.861 6.786 -3.020 1.00 92.50 214 GLY A N 1
ATOM 1675 C CA . GLY A 1 214 ? -7.346 8.096 -2.596 1.00 92.50 214 GLY A CA 1
ATOM 1676 C C . GLY A 1 214 ? -8.503 8.584 -3.466 1.00 92.50 214 GLY A C 1
ATOM 1677 O O . GLY A 1 214 ? -9.549 8.938 -2.939 1.00 92.50 214 GLY A O 1
ATOM 1678 N N . LEU A 1 215 ? -8.383 8.519 -4.795 1.00 95.50 215 LEU A N 1
ATOM 1679 C CA . LEU A 1 215 ? -9.471 8.898 -5.702 1.00 95.50 215 LEU A CA 1
ATOM 1680 C C . LEU A 1 215 ? -10.724 8.036 -5.495 1.00 95.50 215 LEU A C 1
ATOM 1682 O O . LEU A 1 215 ? -11.831 8.557 -5.388 1.00 95.50 215 LEU A O 1
ATOM 1686 N N . SER A 1 216 ? -10.561 6.720 -5.378 1.00 93.62 216 SER A N 1
ATOM 1687 C CA . SER A 1 216 ? -11.686 5.808 -5.135 1.00 93.62 216 SER A CA 1
ATOM 1688 C C . SER A 1 216 ? -12.398 6.142 -3.821 1.00 93.62 216 SER A C 1
ATOM 1690 O O . SER A 1 216 ? -13.623 6.233 -3.786 1.00 93.62 216 SER A O 1
ATOM 1692 N N . PHE A 1 217 ? -11.629 6.408 -2.761 1.00 93.38 217 PHE A N 1
ATOM 1693 C CA . PHE A 1 217 ? -12.146 6.853 -1.470 1.00 93.38 217 PHE A CA 1
ATOM 1694 C C . PHE A 1 217 ? -12.895 8.186 -1.580 1.00 93.38 217 PHE A C 1
ATOM 1696 O O . PHE A 1 217 ? -13.973 8.343 -1.012 1.00 93.38 217 PHE A O 1
ATOM 1703 N N . GLY A 1 218 ? -12.344 9.145 -2.325 1.00 94.50 218 GLY A N 1
ATOM 1704 C CA . GLY A 1 218 ? -12.958 10.454 -2.492 1.00 94.50 218 GLY A CA 1
ATOM 1705 C C . GLY A 1 218 ? -14.273 10.412 -3.269 1.00 94.50 218 GLY A C 1
ATOM 1706 O O . GLY A 1 218 ? -15.215 11.094 -2.880 1.00 94.50 218 GLY A O 1
ATOM 1707 N N . HIS A 1 219 ? -14.379 9.561 -4.294 1.00 95.25 219 HIS A N 1
ATOM 1708 C CA . HIS A 1 219 ? -15.645 9.316 -4.993 1.00 95.25 219 HIS A CA 1
ATOM 1709 C C . HIS A 1 219 ? -16.685 8.636 -4.101 1.00 95.25 219 HIS A C 1
ATOM 1711 O O . HIS A 1 219 ? -17.854 8.991 -4.145 1.00 95.25 219 HIS A O 1
ATOM 1717 N N . LEU A 1 220 ? -16.263 7.675 -3.279 1.00 94.50 220 LEU A N 1
ATOM 1718 C CA . LEU A 1 220 ? -17.155 6.916 -2.403 1.00 94.50 220 LEU A CA 1
ATOM 1719 C C . LEU A 1 220 ? -17.780 7.765 -1.286 1.00 94.50 220 LEU A C 1
ATOM 1721 O O . LEU A 1 220 ? -18.816 7.401 -0.733 1.00 94.50 220 LEU A O 1
ATOM 1725 N N . HIS A 1 221 ? -17.136 8.878 -0.942 1.00 94.19 221 HIS A N 1
ATOM 1726 C CA . HIS A 1 221 ? -17.551 9.771 0.134 1.00 94.19 221 HIS A CA 1
ATOM 1727 C C . HIS A 1 221 ? -17.883 11.189 -0.342 1.00 94.19 221 HIS A C 1
ATOM 1729 O O . HIS A 1 221 ? -17.907 12.100 0.484 1.00 94.19 221 HIS A O 1
ATOM 1735 N N . ASP A 1 222 ? -18.127 11.376 -1.643 1.00 95.12 222 ASP A N 1
ATOM 1736 C CA . ASP A 1 222 ? -18.519 12.657 -2.246 1.00 95.12 222 ASP A CA 1
ATOM 1737 C C . ASP A 1 222 ? -17.604 13.828 -1.835 1.00 95.12 222 ASP A C 1
ATOM 1739 O O . ASP A 1 222 ? -18.050 14.911 -1.446 1.00 95.12 222 ASP A O 1
ATOM 1743 N N . MET A 1 223 ? -16.287 13.603 -1.882 1.00 95.38 223 MET A N 1
ATOM 1744 C CA . MET A 1 223 ? -15.299 14.639 -1.582 1.00 95.38 223 MET A CA 1
ATOM 1745 C C . MET A 1 223 ? -15.334 15.768 -2.619 1.00 95.38 223 MET A C 1
ATOM 1747 O O . MET A 1 223 ? -15.665 15.566 -3.786 1.00 95.38 223 MET A O 1
ATOM 1751 N N . ASP A 1 224 ? -14.916 16.964 -2.192 1.00 95.94 224 ASP A N 1
ATOM 1752 C CA . ASP A 1 224 ? -14.837 18.151 -3.048 1.00 95.94 224 ASP A CA 1
ATOM 1753 C C . ASP A 1 224 ? -14.082 17.879 -4.363 1.00 95.94 224 ASP A C 1
ATOM 1755 O O . ASP A 1 224 ? -12.933 17.421 -4.370 1.00 95.94 224 ASP A O 1
ATOM 1759 N N . GLU A 1 225 ? -14.710 18.223 -5.491 1.00 95.12 225 GLU A N 1
ATOM 1760 C CA . GLU A 1 225 ? -14.144 17.994 -6.823 1.00 95.12 225 GLU A CA 1
ATOM 1761 C C . GLU A 1 225 ? -12.800 18.699 -7.038 1.00 95.12 225 GLU A C 1
ATOM 1763 O O . GLU A 1 225 ? -11.968 18.235 -7.820 1.00 95.12 225 GLU A O 1
ATOM 1768 N N . GLY A 1 226 ? -12.582 19.853 -6.403 1.00 95.44 226 GLY A N 1
ATOM 1769 C CA . GLY A 1 226 ? -11.326 20.589 -6.497 1.00 95.44 226 GLY A CA 1
ATOM 1770 C C . GLY A 1 226 ? -10.171 19.796 -5.888 1.00 95.44 226 GLY A C 1
ATOM 1771 O O . GLY A 1 226 ? -9.098 19.689 -6.495 1.00 95.44 226 GLY A O 1
ATOM 1772 N N . LYS A 1 227 ? -10.413 19.179 -4.727 1.00 92.88 227 LYS A N 1
ATOM 1773 C CA . LYS A 1 227 ? -9.461 18.278 -4.060 1.00 92.88 227 LYS A CA 1
ATOM 1774 C C . LYS A 1 227 ? -9.213 17.012 -4.875 1.00 92.88 227 LYS A C 1
ATOM 1776 O O . LYS A 1 227 ? -8.060 16.644 -5.104 1.00 92.88 227 LYS A O 1
ATOM 1781 N N . MET A 1 228 ? -10.274 16.408 -5.403 1.00 96.75 228 MET A N 1
ATOM 1782 C CA . MET A 1 228 ? -10.184 15.248 -6.296 1.00 96.75 228 MET A CA 1
ATOM 1783 C C . MET A 1 228 ? -9.325 15.543 -7.532 1.00 96.75 228 MET A C 1
ATOM 1785 O O . MET A 1 228 ? -8.371 14.820 -7.830 1.00 96.75 228 MET A O 1
ATOM 1789 N N . ARG A 1 229 ? -9.555 16.690 -8.183 1.00 96.38 229 ARG A N 1
ATOM 1790 C CA . ARG A 1 229 ? -8.750 17.164 -9.321 1.00 96.38 229 ARG A CA 1
ATOM 1791 C C . ARG A 1 229 ? -7.275 17.387 -8.972 1.00 96.38 229 ARG A C 1
ATOM 1793 O O . ARG A 1 229 ? -6.418 17.317 -9.855 1.00 96.38 229 ARG A O 1
ATOM 1800 N N . ALA A 1 230 ? -6.931 17.697 -7.722 1.00 93.94 230 ALA A N 1
ATOM 1801 C CA . ALA A 1 230 ? -5.533 17.807 -7.301 1.00 93.94 230 ALA A CA 1
ATOM 1802 C C . ALA A 1 230 ? -4.840 16.431 -7.238 1.00 93.94 230 ALA A C 1
ATOM 1804 O O . ALA A 1 230 ? -3.704 16.298 -7.709 1.00 93.94 230 ALA A O 1
ATOM 1805 N N . LEU A 1 231 ? -5.535 15.406 -6.734 1.00 95.19 231 LEU A N 1
ATOM 1806 C CA . LEU A 1 231 ? -5.051 14.023 -6.739 1.00 95.19 231 LEU A CA 1
ATOM 1807 C C . LEU A 1 231 ? -4.917 13.477 -8.167 1.00 95.19 231 LEU A C 1
ATOM 1809 O O . LEU A 1 231 ? -3.874 12.925 -8.507 1.00 95.19 231 LEU A O 1
ATOM 1813 N N . GLU A 1 232 ? -5.902 13.707 -9.040 1.00 97.06 232 GLU A N 1
ATOM 1814 C CA . GLU A 1 232 ? -5.828 13.279 -10.445 1.00 97.06 232 GLU A CA 1
ATOM 1815 C C . GLU A 1 232 ? -4.642 13.899 -11.186 1.00 97.06 232 GLU A C 1
ATOM 1817 O O . GLU A 1 232 ? -3.919 13.215 -11.912 1.00 97.06 232 GLU A O 1
ATOM 1822 N N . ARG A 1 233 ? -4.417 15.208 -11.009 1.00 96.81 233 ARG A N 1
ATOM 1823 C CA . ARG A 1 233 ? -3.259 15.889 -11.604 1.00 96.81 233 ARG A CA 1
ATOM 1824 C C . ARG A 1 233 ? -1.949 15.305 -11.089 1.00 96.81 233 ARG A C 1
ATOM 1826 O O . ARG A 1 233 ? -1.004 15.153 -11.862 1.00 96.81 233 ARG A O 1
ATOM 1833 N N . SER A 1 234 ? -1.905 14.946 -9.808 1.00 95.38 234 SER A N 1
ATOM 1834 C CA . SER A 1 234 ? -0.750 14.279 -9.211 1.00 95.38 234 SER A CA 1
ATOM 1835 C C . SER A 1 234 ? -0.513 12.906 -9.831 1.00 95.38 234 SER A C 1
ATOM 1837 O O . SER A 1 234 ? 0.604 12.636 -10.264 1.00 95.38 234 SER A O 1
ATOM 1839 N N . LEU A 1 235 ? -1.561 12.094 -9.984 1.00 96.69 235 LEU A N 1
ATOM 1840 C CA . LEU A 1 235 ? -1.484 10.785 -10.629 1.00 96.69 235 LEU A CA 1
ATOM 1841 C C . LEU A 1 235 ? -0.957 10.895 -12.064 1.00 96.69 235 LEU A C 1
ATOM 1843 O O . LEU A 1 235 ? 0.008 10.218 -12.419 1.00 96.69 235 LEU A O 1
ATOM 1847 N N . ARG A 1 236 ? -1.515 11.811 -12.867 1.00 97.56 236 ARG A N 1
ATOM 1848 C CA . ARG A 1 236 ? -1.040 12.064 -14.238 1.00 97.56 236 ARG A CA 1
ATOM 1849 C C . ARG A 1 236 ? 0.428 12.482 -14.260 1.00 97.56 236 ARG A C 1
ATOM 1851 O O . ARG A 1 236 ? 1.193 11.999 -15.087 1.00 97.56 236 ARG A O 1
ATOM 1858 N N . SER A 1 237 ? 0.849 13.338 -13.329 1.00 95.69 237 SER A N 1
ATOM 1859 C CA . SER A 1 237 ? 2.253 13.742 -13.225 1.00 95.69 237 SER A CA 1
ATOM 1860 C C . SER A 1 237 ? 3.185 12.561 -12.929 1.00 95.69 237 SER A C 1
ATOM 1862 O O . SER A 1 237 ? 4.296 12.534 -13.451 1.00 95.69 237 SER A O 1
ATOM 1864 N N . PHE A 1 238 ? 2.762 11.595 -12.111 1.00 95.44 238 PHE A N 1
ATOM 1865 C CA . PHE A 1 238 ? 3.546 10.390 -11.824 1.00 95.44 238 PHE A CA 1
ATOM 1866 C C . PHE A 1 238 ? 3.575 9.410 -13.003 1.00 95.44 238 PHE A C 1
ATOM 1868 O O . PHE A 1 238 ? 4.580 8.732 -13.197 1.00 95.44 238 PHE A O 1
ATOM 1875 N N . GLN A 1 239 ? 2.514 9.347 -13.810 1.00 96.12 239 GLN A N 1
ATOM 1876 C CA . GLN A 1 239 ? 2.490 8.562 -15.051 1.00 96.12 239 GLN A CA 1
ATOM 1877 C C . GLN A 1 239 ? 3.444 9.137 -16.107 1.00 96.12 239 GLN A C 1
ATOM 1879 O O . GLN A 1 239 ? 4.154 8.386 -16.776 1.00 96.12 239 GLN A O 1
ATOM 1884 N N . VAL A 1 240 ? 3.515 10.469 -16.221 1.00 95.81 240 VAL A N 1
ATOM 1885 C CA . VAL A 1 240 ? 4.510 11.138 -17.074 1.00 95.81 240 VAL A CA 1
ATOM 1886 C C . VAL A 1 240 ? 5.922 10.793 -16.601 1.00 95.81 240 VAL A C 1
ATOM 1888 O O . VAL A 1 240 ? 6.726 10.317 -17.399 1.00 95.81 240 VAL A O 1
ATOM 1891 N N . LEU A 1 241 ? 6.199 10.914 -15.301 1.00 94.38 241 LEU A N 1
ATOM 1892 C CA . LEU A 1 241 ? 7.508 10.569 -14.742 1.00 94.38 241 LEU A CA 1
ATOM 1893 C C . LEU A 1 241 ? 7.882 9.092 -14.972 1.00 94.38 241 LEU A C 1
ATOM 1895 O O . LEU A 1 241 ? 9.025 8.776 -15.288 1.00 94.38 241 LEU A O 1
ATOM 1899 N N . GLU A 1 242 ? 6.921 8.172 -14.878 1.00 95.38 242 GLU A N 1
ATOM 1900 C CA . GLU A 1 242 ? 7.133 6.762 -15.222 1.00 95.38 242 GLU A CA 1
ATOM 1901 C C . GLU A 1 242 ? 7.511 6.572 -16.695 1.00 95.38 242 GLU A C 1
ATOM 1903 O O . GLU A 1 242 ? 8.423 5.801 -17.013 1.00 95.38 242 GLU A O 1
ATOM 1908 N N . SER A 1 243 ? 6.840 7.291 -17.599 1.00 94.31 243 SER A N 1
ATOM 1909 C CA . SER A 1 243 ? 7.160 7.256 -19.026 1.00 94.31 243 SER A CA 1
ATOM 1910 C C . SER A 1 243 ? 8.568 7.789 -19.317 1.00 94.31 243 SER A C 1
ATOM 1912 O O . SER A 1 243 ? 9.277 7.199 -20.133 1.00 94.31 243 SER A O 1
ATOM 1914 N N . GLU A 1 244 ? 9.028 8.810 -18.585 1.00 92.88 244 GLU A N 1
ATOM 1915 C CA . GLU A 1 244 ? 10.395 9.337 -18.678 1.00 92.88 244 GLU A CA 1
ATOM 1916 C C . GLU A 1 244 ? 11.436 8.312 -18.208 1.00 92.88 244 GLU A C 1
ATOM 1918 O O . GLU A 1 244 ? 12.429 8.073 -18.900 1.00 92.88 244 GLU A O 1
ATOM 1923 N N . VAL A 1 245 ? 11.195 7.635 -17.076 1.00 92.19 245 VAL A N 1
ATOM 1924 C CA . VAL A 1 245 ? 12.072 6.551 -16.591 1.00 92.19 245 VAL A CA 1
ATOM 1925 C C . VAL A 1 245 ? 12.142 5.412 -17.611 1.00 92.19 245 VAL A C 1
ATOM 1927 O O . VAL A 1 245 ? 13.224 4.885 -17.889 1.00 92.19 245 VAL A O 1
ATOM 1930 N N . ARG A 1 246 ? 11.005 5.047 -18.214 1.00 92.31 246 ARG A N 1
ATOM 1931 C CA . ARG A 1 246 ? 10.938 4.018 -19.260 1.00 92.31 246 ARG A CA 1
ATOM 1932 C C . ARG A 1 246 ? 11.705 4.429 -20.514 1.00 92.31 246 ARG A C 1
ATOM 1934 O O . ARG A 1 246 ? 12.463 3.610 -21.033 1.00 92.31 246 ARG A O 1
ATOM 1941 N N . GLY A 1 247 ? 11.561 5.676 -20.957 1.00 89.69 247 GLY A N 1
ATOM 1942 C CA . GLY A 1 247 ? 12.316 6.238 -22.077 1.00 89.69 247 GLY A CA 1
ATOM 1943 C C . GLY A 1 247 ? 13.824 6.190 -21.825 1.00 89.69 247 GLY A C 1
ATOM 1944 O O . GLY A 1 247 ? 14.567 5.622 -22.625 1.00 89.69 247 GLY A O 1
ATOM 1945 N N . ALA A 1 248 ? 14.271 6.653 -20.655 1.00 87.06 248 ALA A N 1
ATOM 1946 C CA . ALA A 1 248 ? 15.682 6.615 -20.270 1.00 87.06 248 ALA A CA 1
ATOM 1947 C C . ALA A 1 248 ? 16.256 5.184 -20.230 1.00 87.06 248 ALA A C 1
ATOM 1949 O O . ALA A 1 248 ? 17.417 4.956 -20.588 1.00 87.06 248 ALA A O 1
ATOM 1950 N N . LEU A 1 249 ? 15.455 4.196 -19.811 1.00 86.88 249 LEU A N 1
ATOM 1951 C CA . LEU A 1 249 ? 15.859 2.790 -19.823 1.00 86.88 249 LEU A CA 1
ATOM 1952 C C . LEU A 1 249 ? 15.927 2.223 -21.248 1.00 86.88 249 LEU A C 1
ATOM 1954 O O . LEU A 1 249 ? 16.870 1.498 -21.562 1.00 86.88 249 LEU A O 1
ATOM 1958 N N . GLN A 1 250 ? 14.967 2.561 -22.113 1.00 86.00 250 GLN A N 1
ATOM 1959 C CA . GLN A 1 250 ? 14.960 2.138 -23.516 1.00 86.00 250 GLN A CA 1
ATOM 1960 C C . GLN A 1 250 ? 16.165 2.689 -24.279 1.00 86.00 250 GLN A C 1
ATOM 1962 O O . GLN A 1 250 ? 16.838 1.932 -24.977 1.00 86.00 250 GLN A O 1
ATOM 1967 N N . GLU A 1 251 ? 16.502 3.968 -24.101 1.00 83.62 251 GLU A N 1
ATOM 1968 C CA . GLU A 1 251 ? 17.693 4.575 -24.706 1.00 83.62 251 GLU A CA 1
ATOM 1969 C C . GLU A 1 251 ? 18.983 3.853 -24.290 1.00 83.62 251 GLU A C 1
ATOM 1971 O O . GLU A 1 251 ? 19.850 3.574 -25.123 1.00 83.62 251 GLU A O 1
ATOM 1976 N N . ARG A 1 252 ? 19.091 3.470 -23.011 1.00 79.12 252 ARG A N 1
ATOM 1977 C CA . ARG A 1 252 ? 20.229 2.686 -22.504 1.00 79.12 252 ARG A CA 1
ATOM 1978 C C . ARG A 1 252 ? 20.243 1.260 -23.019 1.00 79.12 252 ARG A C 1
ATOM 1980 O O . ARG A 1 252 ? 21.310 0.770 -23.375 1.00 79.12 252 ARG A O 1
ATOM 1987 N N . GLY A 1 253 ? 19.087 0.604 -23.061 1.00 79.62 253 GLY A N 1
ATOM 1988 C CA . GLY A 1 253 ? 18.942 -0.726 -23.642 1.00 79.62 253 GLY A CA 1
ATOM 1989 C C . GLY A 1 253 ? 19.389 -0.731 -25.101 1.00 79.62 253 GLY A C 1
ATOM 1990 O O . GLY A 1 253 ? 20.160 -1.594 -25.506 1.00 79.62 253 GLY A O 1
ATOM 1991 N N . HIS A 1 254 ? 19.009 0.293 -25.867 1.00 80.19 254 HIS A N 1
ATOM 1992 C CA . HIS A 1 254 ? 19.488 0.482 -27.232 1.00 80.19 254 HIS A CA 1
ATOM 1993 C C . HIS A 1 254 ? 21.009 0.671 -27.295 1.00 80.19 254 HIS A C 1
ATOM 1995 O O . HIS A 1 254 ? 21.661 -0.021 -28.074 1.00 80.19 254 HIS A O 1
ATOM 2001 N N . ALA A 1 255 ? 21.599 1.529 -26.458 1.00 75.94 255 ALA A N 1
ATOM 2002 C CA . ALA A 1 255 ? 23.053 1.720 -26.426 1.00 75.94 255 ALA A CA 1
ATOM 2003 C C . ALA A 1 255 ? 23.823 0.441 -26.037 1.00 75.94 255 ALA A C 1
ATOM 2005 O O . ALA A 1 255 ? 24.851 0.123 -26.641 1.00 75.94 255 ALA A O 1
ATOM 2006 N N . ALA A 1 256 ? 23.321 -0.316 -25.058 1.00 75.81 256 ALA A N 1
ATOM 2007 C CA . ALA A 1 256 ? 23.891 -1.595 -24.645 1.00 75.81 256 ALA A CA 1
ATOM 2008 C C . ALA A 1 256 ? 23.779 -2.650 -25.753 1.00 75.81 256 ALA A C 1
ATOM 2010 O O . ALA A 1 256 ? 24.762 -3.326 -26.043 1.00 75.81 256 ALA A O 1
ATOM 2011 N N . ASN A 1 257 ? 22.628 -2.743 -26.424 1.00 76.75 257 ASN A N 1
ATOM 2012 C CA . ASN A 1 257 ? 22.423 -3.659 -27.546 1.00 76.75 257 ASN A CA 1
ATOM 2013 C C . ASN A 1 257 ? 23.343 -3.326 -28.725 1.00 76.75 257 ASN A C 1
ATOM 2015 O O . ASN A 1 257 ? 23.934 -4.233 -29.301 1.00 76.75 257 ASN A O 1
ATOM 2019 N N . VAL A 1 258 ? 23.523 -2.041 -29.050 1.00 74.38 258 VAL A N 1
ATOM 2020 C CA . VAL A 1 258 ? 24.490 -1.602 -30.071 1.00 74.38 258 VAL A CA 1
ATOM 2021 C C . VAL A 1 258 ? 25.916 -1.968 -29.655 1.00 74.38 258 VAL A C 1
ATOM 2023 O O . VAL A 1 258 ? 26.681 -2.471 -30.471 1.00 74.38 258 VAL A O 1
ATOM 2026 N N . SER A 1 259 ? 26.271 -1.778 -28.383 1.00 71.56 259 SER A N 1
ATOM 2027 C CA . SER A 1 259 ? 27.604 -2.123 -27.873 1.00 71.56 259 SER A CA 1
ATOM 2028 C C . SER A 1 259 ? 27.862 -3.633 -27.916 1.00 71.56 259 SER A C 1
ATOM 2030 O O . SER A 1 259 ? 28.930 -4.060 -28.347 1.00 71.56 259 SER A O 1
ATOM 2032 N N . LEU A 1 260 ? 26.875 -4.446 -27.522 1.00 74.00 260 LEU A N 1
ATOM 2033 C CA . LEU A 1 260 ? 26.929 -5.904 -27.613 1.00 74.00 260 LEU A CA 1
ATOM 2034 C C . LEU A 1 260 ? 27.050 -6.346 -29.069 1.00 74.00 260 LEU A C 1
ATOM 2036 O O . LEU A 1 260 ? 27.890 -7.178 -29.380 1.00 74.00 260 LEU A O 1
ATOM 2040 N N . PHE A 1 261 ? 26.269 -5.744 -29.963 1.00 76.50 261 PHE A N 1
ATOM 2041 C CA . PHE A 1 261 ? 26.331 -6.016 -31.391 1.00 76.50 261 PHE A CA 1
ATOM 2042 C C . PHE A 1 261 ? 27.727 -5.735 -31.966 1.00 76.50 261 PHE A C 1
ATOM 2044 O O . PHE A 1 261 ? 28.294 -6.585 -32.650 1.00 76.50 261 PHE A O 1
ATOM 2051 N N . VAL A 1 262 ? 28.322 -4.580 -31.641 1.00 73.69 262 VAL A N 1
ATOM 2052 C CA . VAL A 1 262 ? 29.695 -4.232 -32.045 1.00 73.69 262 VAL A CA 1
ATOM 2053 C C . VAL A 1 262 ? 30.710 -5.211 -31.450 1.00 73.69 262 VAL A C 1
ATOM 2055 O O . VAL A 1 262 ? 31.615 -5.653 -32.154 1.00 73.69 262 VAL A O 1
ATOM 2058 N N . LEU A 1 263 ? 30.559 -5.602 -30.184 1.00 78.19 263 LEU A N 1
ATOM 2059 C CA . LEU A 1 263 ? 31.437 -6.589 -29.555 1.00 78.19 263 LEU A CA 1
ATOM 2060 C C . LEU A 1 263 ? 31.334 -7.954 -30.247 1.00 78.19 263 LEU A C 1
ATOM 2062 O O . LEU A 1 263 ? 32.359 -8.552 -30.569 1.00 78.19 263 LEU A O 1
ATOM 2066 N N . THR A 1 264 ? 30.117 -8.432 -30.515 1.00 79.81 264 THR A N 1
ATOM 2067 C CA . THR A 1 264 ? 29.872 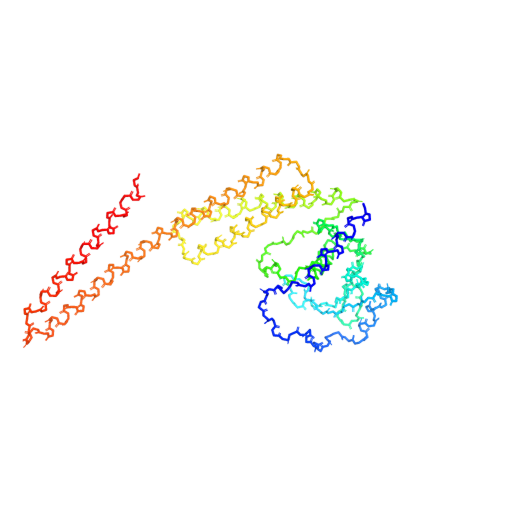-9.677 -31.249 1.00 79.81 264 THR A CA 1
ATOM 2068 C C . THR A 1 264 ? 30.498 -9.607 -32.637 1.00 79.81 264 THR A C 1
ATOM 2070 O O . THR A 1 264 ? 31.216 -10.527 -33.009 1.00 79.81 264 THR A O 1
ATOM 2073 N N . ALA A 1 265 ? 30.332 -8.495 -33.359 1.00 79.69 265 ALA A N 1
ATOM 2074 C CA . ALA A 1 265 ? 30.960 -8.258 -34.656 1.00 79.69 265 ALA A CA 1
ATOM 2075 C C . ALA A 1 265 ? 32.488 -8.398 -34.607 1.00 79.69 265 ALA A C 1
ATOM 2077 O O . ALA A 1 265 ? 33.078 -9.131 -35.401 1.00 79.69 265 ALA A O 1
ATOM 2078 N N . VAL A 1 266 ? 33.128 -7.717 -33.651 1.00 79.62 266 VAL A N 1
ATOM 2079 C CA . VAL A 1 266 ? 34.583 -7.753 -33.458 1.00 79.62 266 VAL A CA 1
ATOM 2080 C C . VAL A 1 266 ? 35.046 -9.167 -33.115 1.00 79.62 266 VAL A C 1
ATOM 2082 O O . VAL A 1 266 ? 36.000 -9.656 -33.716 1.00 79.62 266 VAL A O 1
ATOM 2085 N N . MET A 1 267 ? 34.350 -9.858 -32.210 1.00 80.19 267 MET A N 1
ATOM 2086 C CA . MET A 1 267 ? 34.669 -11.240 -31.850 1.00 80.19 267 MET A CA 1
ATOM 2087 C C . MET A 1 267 ? 34.523 -12.188 -33.043 1.00 80.19 267 MET A C 1
ATOM 2089 O O . MET A 1 267 ? 35.407 -13.011 -33.273 1.00 80.19 267 MET A O 1
ATOM 2093 N N . THR A 1 268 ? 33.470 -12.047 -33.853 1.00 83.19 268 THR A N 1
ATOM 2094 C CA . THR A 1 268 ? 33.288 -12.841 -35.076 1.00 83.19 268 THR A CA 1
ATOM 2095 C C . THR A 1 268 ? 34.416 -12.594 -36.077 1.00 83.19 268 THR A C 1
ATOM 2097 O O . THR A 1 268 ? 34.933 -13.552 -36.656 1.00 83.19 268 THR A O 1
ATOM 2100 N N . LEU A 1 269 ? 34.852 -11.343 -36.258 1.00 80.00 269 LEU A N 1
ATOM 2101 C CA . LEU A 1 269 ? 35.986 -11.013 -37.128 1.00 80.00 269 LEU A CA 1
ATOM 2102 C C . LEU A 1 269 ? 37.304 -11.597 -36.607 1.00 80.00 269 LEU A C 1
ATOM 2104 O O . LEU A 1 269 ? 38.062 -12.164 -37.392 1.00 80.00 269 LEU A O 1
ATOM 2108 N N . LEU A 1 270 ? 37.560 -11.515 -35.298 1.00 77.38 270 LEU A N 1
ATOM 2109 C CA . LEU A 1 270 ? 38.757 -12.081 -34.671 1.00 77.38 270 LEU A CA 1
ATOM 2110 C C . LEU A 1 270 ? 38.805 -13.606 -34.808 1.00 77.38 270 LEU A C 1
ATOM 2112 O O . LEU A 1 270 ? 39.835 -14.143 -35.212 1.00 77.38 270 LEU A O 1
ATOM 2116 N N . VAL A 1 271 ? 37.695 -14.298 -34.536 1.00 82.31 271 VAL A N 1
ATOM 2117 C CA . VAL A 1 271 ? 37.592 -15.754 -34.720 1.00 82.31 271 VAL A CA 1
ATOM 2118 C C . VAL A 1 271 ? 37.801 -16.114 -36.186 1.00 82.31 271 VAL A C 1
ATOM 2120 O O . VAL A 1 271 ? 38.603 -16.992 -36.494 1.00 82.31 271 VAL A O 1
ATOM 2123 N N . SER A 1 272 ? 37.157 -15.397 -37.108 1.00 79.25 272 SER A N 1
ATOM 2124 C CA . SER A 1 272 ? 37.319 -15.656 -38.542 1.00 79.25 272 SER A CA 1
ATOM 2125 C C . SER A 1 272 ? 38.761 -15.434 -39.010 1.00 79.25 272 SER A C 1
ATOM 2127 O O . SER A 1 272 ? 39.272 -16.204 -39.820 1.00 79.25 272 SER A O 1
ATOM 2129 N N . TYR A 1 273 ? 39.447 -14.422 -38.471 1.00 79.25 273 TYR A N 1
ATOM 2130 C CA . TYR A 1 273 ? 40.863 -14.174 -38.730 1.00 79.25 273 TYR A CA 1
ATOM 2131 C C . TYR A 1 273 ? 41.763 -15.284 -38.167 1.00 79.25 273 TYR A C 1
ATOM 2133 O O . TYR A 1 273 ? 42.684 -15.724 -38.852 1.00 79.25 273 TYR A O 1
ATOM 2141 N N . GLN A 1 274 ? 41.495 -15.778 -36.956 1.00 78.88 274 GLN A N 1
ATOM 2142 C CA . GLN A 1 274 ? 42.234 -16.906 -36.380 1.00 78.88 274 GLN A CA 1
ATOM 2143 C C . GLN A 1 274 ? 42.049 -18.184 -37.207 1.00 78.88 274 GLN A C 1
ATOM 2145 O O . GLN A 1 274 ? 43.034 -18.847 -37.531 1.00 78.88 274 GLN A O 1
ATOM 2150 N N . VAL A 1 275 ? 40.812 -18.490 -37.618 1.00 79.12 275 VAL A N 1
ATOM 2151 C CA . VAL A 1 275 ? 40.521 -19.618 -38.517 1.00 79.12 275 VAL A CA 1
ATOM 2152 C C . VAL A 1 275 ? 41.225 -19.424 -39.861 1.00 79.12 275 VAL A C 1
ATOM 2154 O O . VAL A 1 275 ? 41.808 -20.373 -40.372 1.00 79.12 275 VAL A O 1
ATOM 2157 N N . PHE A 1 276 ? 41.256 -18.206 -40.412 1.00 74.75 276 PHE A N 1
ATOM 2158 C CA . PHE A 1 276 ? 42.003 -17.896 -41.636 1.00 74.75 276 PHE A CA 1
ATOM 2159 C C . PHE A 1 276 ? 43.503 -18.145 -41.493 1.00 74.75 276 PHE A C 1
ATOM 2161 O O . PHE A 1 276 ? 44.108 -18.754 -42.373 1.00 74.75 276 PHE A O 1
ATOM 2168 N N . GLN A 1 277 ? 44.109 -17.713 -40.387 1.00 76.31 277 GLN A N 1
ATOM 2169 C CA . GLN A 1 277 ? 45.530 -17.945 -40.138 1.00 76.31 277 GLN A CA 1
ATOM 2170 C C . GLN A 1 277 ? 45.845 -19.437 -39.965 1.00 76.31 277 GLN A C 1
ATOM 2172 O O . GLN A 1 277 ? 46.868 -19.894 -40.468 1.00 76.31 277 GLN A O 1
ATOM 2177 N N . ALA A 1 278 ? 44.949 -20.211 -39.348 1.00 75.38 278 ALA A N 1
ATOM 2178 C CA . ALA A 1 278 ? 45.076 -21.666 -39.266 1.00 75.38 278 ALA A CA 1
ATOM 2179 C C . ALA A 1 278 ? 44.874 -22.356 -40.634 1.00 75.38 278 ALA A C 1
ATOM 2181 O O . ALA A 1 278 ? 45.615 -23.269 -40.990 1.00 75.38 278 ALA A O 1
ATOM 2182 N N . ALA A 1 279 ? 43.905 -21.896 -41.433 1.00 68.50 279 ALA A N 1
ATOM 2183 C CA . ALA A 1 279 ? 43.530 -22.474 -42.728 1.00 68.50 279 ALA A CA 1
ATOM 2184 C C . ALA A 1 279 ? 44.417 -22.026 -43.901 1.00 68.50 279 ALA A C 1
ATOM 2186 O O . ALA A 1 279 ? 44.333 -22.599 -44.993 1.00 68.50 279 ALA A O 1
ATOM 2187 N N . ARG A 1 280 ? 45.289 -21.030 -43.697 1.00 61.12 280 ARG A N 1
ATOM 2188 C CA . ARG A 1 280 ? 46.285 -20.563 -44.677 1.00 61.12 280 ARG A CA 1
ATOM 2189 C C . ARG A 1 280 ? 47.206 -21.681 -45.180 1.00 61.12 280 ARG A C 1
ATOM 2191 O O . ARG A 1 280 ? 47.795 -21.534 -46.243 1.00 61.12 280 ARG A O 1
ATOM 2198 N N . PHE A 1 281 ? 47.276 -22.799 -44.459 1.00 57.22 281 PHE A N 1
ATOM 2199 C CA . PHE A 1 281 ? 47.995 -24.003 -44.866 1.00 57.22 281 PHE A CA 1
ATOM 2200 C C . PHE A 1 281 ? 47.219 -24.937 -45.818 1.00 57.22 281 PHE A C 1
ATOM 2202 O O . PHE A 1 281 ? 47.812 -25.897 -46.300 1.00 57.22 281 PHE A O 1
ATOM 2209 N N . THR A 1 282 ? 45.926 -24.710 -46.106 1.00 57.50 282 THR A N 1
ATOM 2210 C CA . THR A 1 282 ? 45.121 -25.698 -46.865 1.00 57.50 282 THR A CA 1
ATOM 2211 C C . THR A 1 282 ? 44.020 -25.141 -47.788 1.00 57.50 282 THR A C 1
ATOM 2213 O O . THR A 1 282 ? 43.821 -25.721 -48.848 1.00 57.50 282 THR A O 1
ATOM 2216 N N . PHE A 1 283 ? 43.315 -24.037 -47.478 1.00 58.47 283 PHE A N 1
ATOM 2217 C CA . PHE A 1 283 ? 42.146 -23.580 -48.278 1.00 58.47 283 PHE A CA 1
ATOM 2218 C C . PHE A 1 283 ? 41.906 -22.048 -48.243 1.00 58.47 283 PHE A C 1
ATOM 2220 O O . PHE A 1 283 ? 40.892 -21.559 -47.745 1.00 58.47 283 PHE A O 1
ATOM 2227 N N . GLY A 1 284 ? 42.830 -21.253 -48.793 1.00 60.69 284 GLY A N 1
ATOM 2228 C CA . GLY A 1 284 ? 42.831 -19.783 -48.649 1.00 60.69 284 GLY A CA 1
ATOM 2229 C C . GLY A 1 284 ? 41.649 -18.999 -49.257 1.00 60.69 284 GLY A C 1
ATOM 2230 O O . GLY A 1 284 ? 41.283 -17.962 -48.709 1.00 60.69 284 GLY A O 1
ATOM 2231 N N . CYS A 1 285 ? 41.025 -19.458 -50.351 1.00 65.12 285 CYS A N 1
ATOM 2232 C CA . CYS A 1 285 ? 40.058 -18.638 -51.110 1.00 65.12 285 CYS A CA 1
ATOM 2233 C C . CYS A 1 285 ? 38.606 -18.694 -50.595 1.00 65.12 285 CYS A C 1
ATOM 2235 O O . CYS A 1 285 ? 37.892 -17.691 -50.643 1.00 65.12 285 CYS A O 1
ATOM 2237 N N . ALA A 1 286 ? 38.149 -19.843 -50.089 1.00 67.12 286 ALA A N 1
ATOM 2238 C CA . ALA A 1 286 ? 36.769 -19.986 -49.610 1.00 67.12 286 ALA A CA 1
ATOM 2239 C C . ALA A 1 286 ? 36.535 -19.182 -48.321 1.00 67.12 286 ALA A C 1
ATOM 2241 O O . ALA A 1 286 ? 35.496 -18.540 -48.148 1.00 67.12 286 ALA A O 1
ATOM 2242 N N . LEU A 1 287 ? 37.541 -19.146 -47.443 1.00 65.38 287 LEU A N 1
ATOM 2243 C CA . LEU A 1 287 ? 37.440 -18.431 -46.178 1.00 65.38 287 LEU A CA 1
ATOM 2244 C C . LEU A 1 287 ? 37.444 -16.905 -46.361 1.00 65.38 287 LEU A C 1
ATOM 2246 O O . LEU A 1 287 ? 36.712 -16.215 -45.655 1.00 65.38 287 LEU A O 1
ATOM 2250 N N . SER A 1 288 ? 38.198 -16.381 -47.339 1.00 67.56 288 SER A N 1
ATOM 2251 C CA . SER A 1 288 ? 38.196 -14.945 -47.664 1.00 67.56 288 SER A CA 1
ATOM 2252 C C . SER A 1 288 ? 36.847 -14.447 -48.185 1.00 67.56 288 SER A C 1
ATOM 2254 O O . SER A 1 288 ? 36.482 -13.298 -47.956 1.00 67.56 288 SER A O 1
ATOM 2256 N N . PHE A 1 289 ? 36.080 -15.305 -48.864 1.00 69.56 289 PHE A N 1
ATOM 2257 C CA . PHE A 1 289 ? 34.750 -14.942 -49.352 1.00 69.56 289 PHE A CA 1
ATOM 2258 C C . PHE A 1 289 ? 33.731 -14.894 -48.204 1.00 69.56 289 PHE A C 1
ATOM 2260 O O . PHE A 1 289 ? 32.956 -13.944 -48.095 1.00 69.56 289 PHE A O 1
ATOM 2267 N N . SER A 1 290 ? 33.791 -15.868 -47.287 1.00 72.06 290 SER A N 1
ATOM 2268 C CA . SER A 1 290 ? 32.935 -15.896 -46.095 1.00 72.06 290 SER A CA 1
ATOM 2269 C C . SER A 1 290 ? 33.177 -14.693 -45.180 1.00 72.06 290 SER A C 1
ATOM 2271 O O . SER A 1 290 ? 32.220 -14.094 -44.683 1.00 72.06 290 SER A O 1
ATOM 2273 N N . THR A 1 291 ? 34.437 -14.304 -44.956 1.00 71.06 291 THR A N 1
ATOM 2274 C CA . THR A 1 291 ? 34.752 -13.106 -44.163 1.00 71.06 291 THR A CA 1
ATOM 2275 C C . THR A 1 291 ? 34.241 -11.837 -44.828 1.00 71.06 291 THR A C 1
ATOM 2277 O O . THR A 1 291 ? 33.662 -11.001 -44.139 1.00 71.06 291 THR A O 1
ATOM 2280 N N . MET A 1 292 ? 34.366 -11.706 -46.153 1.00 74.00 292 MET A N 1
ATOM 2281 C CA . MET A 1 292 ? 33.839 -10.545 -46.876 1.00 74.00 292 MET A CA 1
ATOM 2282 C C . MET A 1 292 ? 32.316 -10.426 -46.744 1.00 74.00 292 MET A C 1
ATOM 2284 O O . MET A 1 292 ? 31.818 -9.345 -46.435 1.00 74.00 292 MET A O 1
ATOM 2288 N N . ILE A 1 293 ? 31.578 -11.532 -46.904 1.00 75.62 293 ILE A N 1
ATOM 2289 C CA . ILE A 1 293 ? 30.119 -11.550 -46.704 1.00 75.62 293 ILE A CA 1
ATOM 2290 C C . ILE A 1 293 ? 29.778 -11.138 -45.271 1.00 75.62 293 ILE A C 1
ATOM 2292 O O . ILE A 1 293 ? 28.893 -10.312 -45.065 1.00 75.62 293 ILE A O 1
ATOM 2296 N N . THR A 1 294 ? 30.512 -11.658 -44.286 1.00 77.12 294 THR A N 1
ATOM 2297 C CA . THR A 1 294 ? 30.275 -11.345 -42.871 1.00 77.12 294 THR A CA 1
ATOM 2298 C C . THR A 1 294 ? 30.485 -9.855 -42.594 1.00 77.12 294 THR A C 1
ATOM 2300 O O . THR A 1 294 ? 29.655 -9.235 -41.934 1.00 77.12 294 THR A O 1
ATOM 2303 N N . VAL A 1 295 ? 31.538 -9.251 -43.158 1.00 78.88 295 VAL A N 1
ATOM 2304 C CA . VAL A 1 295 ? 31.808 -7.807 -43.064 1.00 78.88 295 VAL A CA 1
ATOM 2305 C C . VAL A 1 295 ? 30.706 -6.983 -43.734 1.00 78.88 295 VAL A C 1
ATOM 2307 O O . VAL A 1 295 ? 30.258 -5.997 -43.154 1.00 78.88 295 VAL A O 1
ATOM 2310 N N . VAL A 1 296 ? 30.242 -7.379 -44.924 1.00 76.31 296 VAL A N 1
ATOM 2311 C CA . VAL A 1 296 ? 29.177 -6.664 -45.651 1.00 76.31 296 VAL A CA 1
ATOM 2312 C C . VAL A 1 296 ? 27.856 -6.718 -44.889 1.00 76.31 296 VAL A C 1
ATOM 2314 O O . VAL A 1 296 ? 27.212 -5.683 -44.720 1.00 76.31 296 VAL A O 1
ATOM 2317 N N . VAL A 1 297 ? 27.471 -7.895 -44.385 1.00 79.12 297 VAL A N 1
ATOM 2318 C CA . VAL A 1 297 ? 26.260 -8.055 -43.567 1.00 79.12 297 VAL A CA 1
ATOM 2319 C C . VAL A 1 297 ? 26.364 -7.191 -42.315 1.00 79.12 297 VAL A C 1
ATOM 2321 O O . VAL A 1 297 ? 25.446 -6.423 -42.043 1.00 79.12 297 VAL A O 1
ATOM 2324 N N . LEU A 1 298 ? 27.508 -7.231 -41.621 1.00 78.50 298 LEU A N 1
ATOM 2325 C CA . LEU A 1 298 ? 27.773 -6.400 -40.447 1.00 78.50 298 LEU A CA 1
ATOM 2326 C C . LEU A 1 298 ? 27.644 -4.904 -40.746 1.00 78.50 298 LEU A C 1
ATOM 2328 O O . LEU A 1 298 ? 26.940 -4.195 -40.023 1.00 78.50 298 LEU A O 1
ATOM 2332 N N . ALA A 1 299 ? 28.267 -4.426 -41.824 1.00 78.94 299 ALA A N 1
ATOM 2333 C CA . ALA A 1 299 ? 28.202 -3.029 -42.237 1.00 78.94 299 ALA A CA 1
ATOM 2334 C C . ALA A 1 299 ? 26.765 -2.594 -42.573 1.00 78.94 299 ALA A C 1
ATOM 2336 O O . ALA A 1 299 ? 26.336 -1.523 -42.142 1.00 78.94 299 ALA A O 1
ATOM 2337 N N . ALA A 1 300 ? 25.998 -3.439 -43.269 1.00 75.12 300 ALA A N 1
ATOM 2338 C CA . ALA A 1 300 ? 24.598 -3.171 -43.587 1.00 75.12 300 ALA A CA 1
ATOM 2339 C C . ALA A 1 300 ? 23.731 -3.078 -42.320 1.00 75.12 300 ALA A C 1
ATOM 2341 O O . ALA A 1 300 ? 22.958 -2.132 -42.164 1.00 75.12 300 ALA A O 1
ATOM 2342 N N . THR A 1 301 ? 23.905 -4.001 -41.369 1.00 78.19 301 THR A N 1
ATOM 2343 C CA . THR A 1 301 ? 23.193 -3.959 -40.080 1.00 78.19 301 THR A CA 1
ATOM 2344 C C . THR A 1 301 ? 23.577 -2.753 -39.219 1.00 78.19 301 THR A C 1
ATOM 2346 O O . THR A 1 301 ? 22.695 -2.140 -38.620 1.00 78.19 301 THR A O 1
ATOM 2349 N N . LEU A 1 302 ? 24.856 -2.350 -39.194 1.00 78.50 302 LEU A N 1
ATOM 2350 C CA . LEU A 1 302 ? 25.291 -1.131 -38.499 1.00 78.50 302 LEU A CA 1
ATOM 2351 C C . LEU A 1 302 ? 24.682 0.123 -39.133 1.00 78.50 302 LEU A C 1
ATOM 2353 O O . LEU A 1 302 ? 24.197 0.991 -38.410 1.00 78.50 302 LEU A O 1
ATOM 2357 N N . GLY A 1 303 ? 24.663 0.199 -40.468 1.00 78.56 303 GLY A N 1
ATOM 2358 C CA . GLY A 1 303 ? 24.031 1.293 -41.205 1.00 78.56 303 GLY A CA 1
ATOM 2359 C C . GLY A 1 303 ? 22.534 1.405 -40.906 1.00 78.56 303 GLY A C 1
ATOM 2360 O O . GLY A 1 303 ? 22.046 2.497 -40.619 1.00 78.56 303 GLY A O 1
ATOM 2361 N N . TRP A 1 304 ? 21.822 0.275 -40.875 1.00 77.62 304 TRP A N 1
ATOM 2362 C CA . TRP A 1 304 ? 20.401 0.222 -40.517 1.00 77.62 304 TRP A CA 1
ATOM 2363 C C . TRP A 1 304 ? 20.138 0.650 -39.064 1.00 77.62 304 TRP A C 1
ATOM 2365 O O . TRP A 1 304 ? 19.253 1.467 -38.794 1.00 77.62 304 TRP A O 1
ATOM 2375 N N . CYS A 1 305 ? 20.933 0.157 -38.107 1.00 74.38 305 CYS A N 1
ATOM 2376 C CA . CYS A 1 305 ? 20.841 0.581 -36.707 1.00 74.38 305 CYS A CA 1
ATOM 2377 C C . CYS A 1 305 ? 21.131 2.079 -36.526 1.00 74.38 305 CYS A C 1
ATOM 2379 O O . CYS A 1 305 ? 20.452 2.751 -35.747 1.00 74.38 305 CYS A O 1
ATOM 2381 N N . TRP A 1 306 ? 22.118 2.622 -37.242 1.00 77.94 306 TRP A N 1
ATOM 2382 C CA . TRP A 1 306 ? 22.446 4.046 -37.182 1.00 77.94 306 TRP A CA 1
ATOM 2383 C C . TRP A 1 306 ? 21.347 4.924 -37.792 1.00 77.94 306 TRP A C 1
ATOM 2385 O O . TRP A 1 306 ? 20.969 5.940 -37.211 1.00 77.94 306 TRP A O 1
ATOM 2395 N N . TRP A 1 307 ? 20.781 4.517 -38.929 1.00 80.31 307 TRP A N 1
ATOM 2396 C CA . TRP A 1 307 ? 19.682 5.245 -39.562 1.00 80.31 307 TRP A CA 1
ATOM 2397 C C . TRP A 1 307 ? 18.437 5.287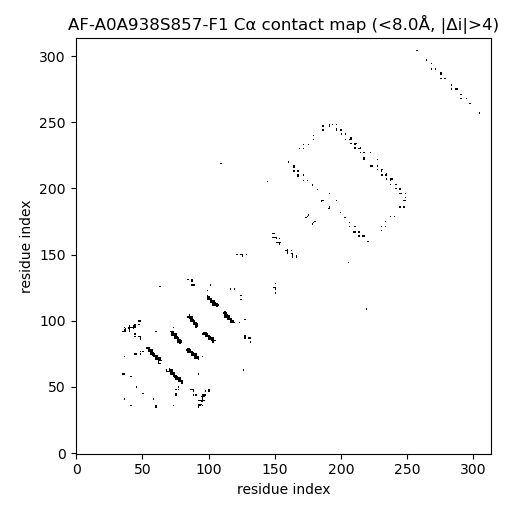 -38.664 1.00 80.31 307 TRP A C 1
ATOM 2399 O O . TRP A 1 307 ? 17.929 6.368 -38.367 1.00 80.31 307 TRP A O 1
ATOM 2409 N N . THR A 1 308 ? 18.013 4.140 -38.128 1.00 75.44 308 THR A N 1
ATOM 2410 C CA . THR A 1 308 ? 16.840 4.050 -37.236 1.00 75.44 308 THR A CA 1
ATOM 2411 C C . THR A 1 308 ? 17.010 4.821 -35.924 1.00 75.44 308 THR A C 1
ATOM 2413 O O . THR A 1 308 ? 16.042 5.373 -35.399 1.00 75.44 308 THR A O 1
ATOM 2416 N N . THR A 1 309 ? 18.231 4.910 -35.387 1.00 70.75 309 THR A N 1
ATOM 2417 C CA . THR A 1 309 ? 18.513 5.751 -34.209 1.00 70.75 309 THR A CA 1
ATOM 2418 C C . THR A 1 309 ? 18.553 7.243 -34.534 1.00 70.75 309 THR A C 1
ATOM 2420 O O . THR A 1 309 ? 18.238 8.050 -33.659 1.00 70.75 309 THR A O 1
ATOM 2423 N N . ARG A 1 310 ? 18.907 7.627 -35.767 1.00 77.44 310 ARG A N 1
ATOM 2424 C CA . ARG A 1 310 ? 18.904 9.025 -36.218 1.00 77.44 310 ARG A CA 1
ATOM 2425 C C . ARG A 1 310 ? 17.490 9.552 -36.458 1.00 77.44 310 ARG A C 1
ATOM 2427 O O . ARG A 1 310 ? 17.207 10.662 -36.021 1.00 77.44 310 ARG A O 1
ATOM 2434 N N . GLU A 1 311 ? 16.613 8.770 -37.088 1.00 77.44 311 GLU A N 1
ATOM 2435 C CA . GLU A 1 311 ? 15.221 9.187 -37.334 1.00 77.44 311 GLU A CA 1
ATOM 2436 C C . GLU A 1 311 ? 14.421 9.380 -36.046 1.00 77.44 311 GLU A C 1
ATOM 2438 O O . GLU A 1 311 ? 13.639 10.312 -35.959 1.00 77.44 311 GLU A O 1
ATOM 2443 N N . ARG A 1 312 ? 14.658 8.575 -35.003 1.00 65.62 312 ARG A N 1
ATOM 2444 C CA . ARG A 1 312 ? 13.958 8.738 -33.713 1.00 65.62 312 ARG A CA 1
ATOM 2445 C C . ARG A 1 312 ? 14.346 9.995 -32.926 1.00 65.62 312 ARG A C 1
ATOM 2447 O O . ARG A 1 312 ? 13.705 10.286 -31.922 1.00 65.62 312 ARG A O 1
ATOM 2454 N N . LYS A 1 313 ? 15.426 10.680 -33.312 1.00 62.44 313 LYS A N 1
ATOM 2455 C CA . LYS A 1 313 ? 15.893 11.917 -32.662 1.00 62.44 313 LYS A CA 1
ATOM 2456 C C . LYS A 1 313 ? 15.408 13.190 -33.363 1.00 62.44 313 LYS A C 1
ATOM 2458 O O . LYS A 1 313 ? 15.679 14.270 -32.841 1.00 62.44 313 LYS A O 1
ATOM 2463 N N . GLN A 1 314 ? 14.783 13.070 -34.535 1.00 63.28 314 GLN A N 1
ATOM 2464 C CA . GLN A 1 314 ? 14.160 14.175 -35.270 1.00 63.28 314 GLN A CA 1
ATOM 2465 C C . GLN A 1 314 ? 12.661 14.203 -34.991 1.00 63.28 314 GLN A C 1
ATOM 2467 O O . GLN A 1 314 ? 12.131 15.331 -34.920 1.00 63.28 314 GLN A O 1
#

pLDDT: mean 78.96, std 19.07, range [21.48, 97.56]

Solvent-accessible surface area (backbone atoms only — not comparable to full-atom values): 18077 Å² total; per-residue (Å²): 106,73,64,57,53,50,48,52,50,50,50,54,56,57,54,73,75,52,87,71,90,61,78,84,74,69,93,69,64,83,70,87,66,77,68,87,46,44,73,65,10,53,54,43,39,53,65,76,63,68,75,57,94,72,47,46,74,52,74,52,76,46,64,64,45,98,90,42,70,81,42,58,27,32,35,39,38,34,21,41,85,85,71,47,64,40,32,42,35,38,20,43,36,80,63,11,52,76,74,35,46,31,41,38,78,45,67,47,99,85,70,50,74,41,68,47,65,80,55,81,54,74,65,54,46,39,53,52,49,52,52,57,45,50,76,77,46,86,80,83,74,63,100,85,60,83,76,76,86,70,76,57,92,52,96,45,68,69,55,29,52,51,48,51,49,50,49,46,54,52,49,54,54,49,44,58,61,49,54,48,49,55,49,53,52,41,59,73,67,72,67,71,43,74,67,54,46,50,54,48,51,54,53,49,52,52,52,44,51,52,42,53,50,41,50,52,52,35,66,77,64,73,50,60,65,71,61,50,51,51,48,52,52,50,39,52,53,51,53,51,52,50,51,50,55,51,49,59,48,50,57,48,51,50,53,50,49,53,50,51,50,50,50,51,51,52,51,53,51,52,52,53,49,52,51,45,65,66,34,62,82,78,55,64,67,66,55,56,52,53,51,52,52,52,51,50,54,49,51,52,53,51,51,51,54,52,50,59,58,53,60,77,75,110

Foldseek 3Di:
DVVVVVVVVVVVVVVVPDPDPDPPPPDPPPPPPPQLADPQLVVLLVVVQPDDPQKDKDWDWAQQDLVCSPRIWIKIFIAHNVRQTQKIFTAHRHRNHTPWIKGFPDQDPLRDTDIDTPDDDQSVQQVRVVVNCCSVPVDDDDSPADDDQGQDDDPDDVRRLVSSLVVLVVLLVVCCVPLVVVLVVCLVVLPDDPVNLVVSVVSLVSNLVSLVVSLSSCVVVVHDVVSSVVSVVSNVVSVVSNVSSVVSVVVVVLVVVVVVLVVVLVVVLVVLVVVQVVCVVPDNPVSVVVSVVSVVVSVVVNVVSVVVVVVVVD